Protein 3TGH (pdb70)

Solvent-accessible surface area: 14027 Å² total; per-residue (Å²): 184,66,57,14,55,0,0,0,1,0,4,0,1,75,114,34,194,7,1,91,72,2,4,120,31,1,44,92,24,3,114,102,28,177,8,58,9,0,0,0,0,0,1,0,0,10,116,10,2,184,14,74,142,26,93,18,9,114,86,28,5,38,78,10,4,32,72,122,188,39,39,2,89,20,44,2,10,0,0,1,1,48,113,0,23,124,29,56,25,48,4,0,0,75,67,5,78,105,184,76,46,69,58,1,113,23,38,0,34,5,0,12,4,32,70,35,26,123,18,69,3,96,182,100,68,5,18,0,0,0,0,0,3,1,8,67,0,2,24,81,117,1,56,31,123,182,26,23,94,102,4,22,82,14,3,103,40,3,6,64,5,0,52,79,4,0,12,0,0,0,0,0,0,2,31,1,3,62,3,0,1,179,38,109,13,23,98,67,4,29,159,114,0,6,68,39,0,84,93,2,68,1,1,0,2,0,2,0,55,2,16,0,0,1,0,2,53,18,97,94,4,0,7,0,2,0,0,0,0,2,39,59,61,49,95,61,54,176,98,45,118,94,27,91,26,18,6,17,24,33,0,0,0,4,0,29,0,11,74,112,4,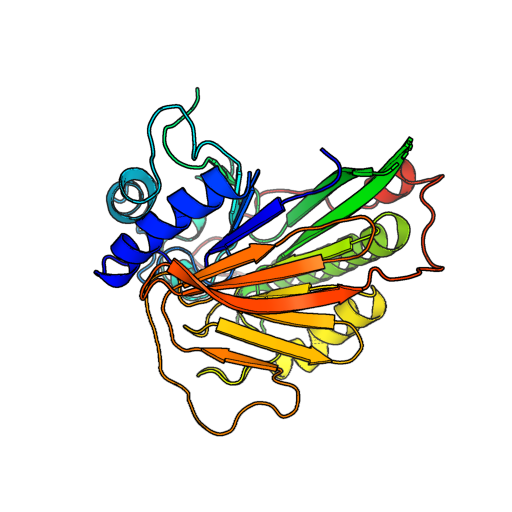3,28,0,54,0,0,2,7,147,152,15,92,56,59,61,56,7,150,10,123,48,36,196,28,206,41,58,41,74,134,57,22,134,121,35,81,88,64,29,24,117,58,112,91,22,100,10,60,108,86,16,79,164,133

Nearest PDB structures (foldseek):
  3tgh-assembly1_A  TM=1.003E+00  e=1.169E-72  Plasmodium falciparum 3D7
  7ov3-assembly1_A  TM=8.935E-01  e=4.543E-25  Sus scrofa
  1qhw-assembly1_A  TM=8.970E-01  e=2.555E-23  Rattus norvegicus
  2bq8-assembly1_X  TM=8.950E-01  e=4.390E-23  Homo sapiens
  1qfc-assembly1_A  TM=8.753E-01  e=1.064E-21  Rattus norvegicus

Structure (mmCIF, N/CA/C/O backbone):
data_3TGH
#
_entry.id   3TGH
#
_cell.length_a   57.648
_cell.length_b   57.648
_cell.length_c   210.625
_cell.angle_alpha   90.00
_cell.angle_beta   90.00
_cell.angle_gamma   120.00
#
_symmetry.space_group_name_H-M   'P 32 2 1'
#
loop_
_entity.id
_entity.type
_entity.pdbx_description
1 polymer 'Glideosome-associated protein 50'
2 non-polymer 'SULFATE ION'
3 non-polymer 'COBALT (II) ION'
4 non-polymer 'DIMETHYL SULFOXIDE'
5 water water
#
loop_
_atom_site.group_PDB
_atom_site.id
_atom_site.type_symbol
_atom_site.label_atom_id
_atom_site.label_alt_id
_atom_site.label_comp_id
_atom_site.label_asym_id
_atom_site.label_entity_id
_atom_site.label_seq_id
_atom_site.pdbx_PDB_ins_code
_atom_site.Cartn_x
_atom_site.Cartn_y
_atom_site.Cartn_z
_atom_site.occupancy
_atom_site.B_iso_or_equiv
_atom_site.auth_seq_id
_atom_site.auth_comp_id
_atom_site.auth_asym_id
_atom_site.auth_atom_id
_atom_site.pdbx_PDB_model_num
ATOM 1 N N . LYS A 1 1 ? 9.725 -35.845 -28.379 1.00 71.34 24 LYS A N 1
ATOM 2 C CA . LYS A 1 1 ? 10.698 -34.804 -28.829 1.00 69.56 24 LYS A CA 1
ATOM 3 C C . LYS A 1 1 ? 12.037 -34.951 -28.101 1.00 66.68 24 LYS A C 1
ATOM 4 O O . LYS A 1 1 ? 12.074 -35.244 -26.902 1.00 67.38 24 LYS A O 1
ATOM 10 N N . CYS A 1 2 ? 13.128 -34.737 -28.838 1.00 62.92 25 CYS A N 1
ATOM 11 C CA . CYS A 1 2 ? 14.484 -35.013 -28.348 1.00 59.72 25 CYS A CA 1
ATOM 12 C C . CYS A 1 2 ? 15.187 -33.784 -27.745 1.00 54.25 25 CYS A C 1
ATOM 13 O O . CYS A 1 2 ? 16.419 -33.747 -27.667 1.00 51.37 25 CYS A O 1
ATOM 16 N N . GLN A 1 3 ? 14.409 -32.788 -27.324 1.00 49.75 26 GLN A N 1
ATOM 17 C CA . GLN A 1 3 ? 14.958 -31.573 -26.718 1.00 46.45 26 GLN A CA 1
ATOM 18 C C . GLN A 1 3 ? 14.105 -31.099 -25.542 1.00 42.14 26 GLN A C 1
ATOM 19 O O . GLN A 1 3 ? 12.953 -31.516 -25.378 1.00 42.87 26 GLN A O 1
ATOM 25 N N . LEU A 1 4 ? 14.693 -30.234 -24.723 1.00 36.22 27 LEU A N 1
ATOM 26 C CA . LEU A 1 4 ? 13.963 -29.504 -23.686 1.00 33.57 27 LEU A CA 1
ATOM 27 C C . LEU A 1 4 ? 14.127 -28.017 -23.998 1.00 31.38 27 LEU A C 1
ATOM 28 O O . LEU A 1 4 ? 15.248 -27.533 -24.142 1.00 32.73 27 LEU A O 1
ATOM 33 N N . ARG A 1 5 ? 13.007 -27.311 -24.104 1.00 28.49 28 ARG A N 1
ATOM 34 C CA . ARG A 1 5 ? 13.009 -25.904 -24.479 1.00 28.22 28 ARG A CA 1
ATOM 35 C C . ARG A 1 5 ? 12.273 -25.047 -23.470 1.00 25.57 28 ARG A C 1
ATOM 36 O O . ARG A 1 5 ? 11.117 -25.326 -23.115 1.00 25.70 28 ARG A O 1
ATOM 44 N N . PHE A 1 6 ? 12.947 -23.986 -23.033 1.00 25.46 29 PHE A N 1
ATOM 45 C CA . PHE A 1 6 ? 12.392 -23.073 -22.064 1.00 23.84 29 PHE A CA 1
ATOM 46 C C . PHE A 1 6 ? 12.774 -21.647 -22.430 1.00 23.76 29 PHE A C 1
ATOM 47 O O . PHE A 1 6 ? 13.697 -21.430 -23.214 1.00 24.43 29 PHE A O 1
ATOM 55 N N . ALA A 1 7 ? 12.011 -20.692 -21.918 1.00 23.51 30 ALA A N 1
ATOM 56 C CA . ALA A 1 7 ? 12.265 -19.280 -22.154 1.00 24.02 30 ALA A CA 1
ATOM 57 C C . ALA A 1 7 ? 12.623 -18.595 -20.846 1.00 23.91 30 ALA A C 1
ATOM 58 O O . ALA A 1 7 ? 12.244 -19.060 -19.770 1.00 22.98 30 ALA A O 1
ATOM 60 N N . SER A 1 8 ? 13.372 -17.497 -20.948 1.00 22.74 31 SER A N 1
ATOM 61 C CA . SER A 1 8 ? 13.730 -16.665 -19.803 1.00 23.51 31 SER A CA 1
ATOM 62 C C . SER A 1 8 ? 13.204 -15.254 -20.030 1.00 25.86 31 SER A C 1
ATOM 63 O O . SER A 1 8 ? 13.392 -14.693 -21.112 1.00 27.31 31 SER A O 1
ATOM 66 N N . LEU A 1 9 ? 12.559 -14.693 -19.006 1.00 23.03 32 LEU A N 1
ATOM 67 C CA . LEU A 1 9 ? 12.003 -13.344 -19.040 1.00 23.66 32 LEU A CA 1
ATOM 68 C C . LEU A 1 9 ? 12.277 -12.660 -17.696 1.00 22.69 32 LEU A C 1
ATOM 69 O O . LEU A 1 9 ? 11.839 -13.139 -16.659 1.00 21.83 32 LEU A O 1
ATOM 74 N N . GLY A 1 10 ? 12.999 -11.546 -17.702 1.00 23.00 33 GLY A N 1
ATOM 75 C CA . GLY A 1 10 ? 13.411 -10.912 -16.441 1.00 22.99 33 GLY A CA 1
ATOM 76 C C . GLY A 1 10 ? 13.001 -9.463 -16.292 1.00 21.78 33 GLY A C 1
ATOM 77 O O . GLY A 1 10 ? 12.916 -8.734 -17.280 1.00 23.47 33 GLY A O 1
ATOM 78 N N . ASP A 1 11 ? 12.719 -9.053 -15.055 1.00 22.02 34 ASP A N 1
ATOM 79 C CA . ASP A 1 11 ? 12.431 -7.648 -14.726 1.00 23.43 34 ASP A CA 1
ATOM 80 C C . ASP A 1 11 ? 11.316 -7.075 -15.599 1.00 24.59 34 ASP A C 1
ATOM 81 O O . ASP A 1 11 ? 11.416 -5.971 -16.146 1.00 25.26 34 ASP A O 1
ATOM 86 N N . TRP A 1 12 ? 10.240 -7.846 -15.672 1.00 23.04 35 TRP A N 1
ATOM 87 C CA . TRP A 1 12 ? 9.202 -7.712 -16.696 1.00 22.61 35 TRP A CA 1
ATOM 88 C C . TRP A 1 12 ? 7.981 -6.919 -16.220 1.00 24.47 35 TRP A C 1
ATOM 89 O O . TRP A 1 12 ? 7.185 -6.435 -17.035 1.00 28.31 35 TRP A O 1
ATOM 100 N N . GLY A 1 13 ? 7.830 -6.774 -14.905 1.00 24.66 36 GLY A N 1
ATOM 101 C CA . GLY A 1 13 ? 6.601 -6.221 -14.332 1.00 25.36 36 GLY A CA 1
ATOM 102 C C . GLY A 1 13 ? 6.542 -4.716 -14.201 1.00 27.71 36 GLY A C 1
ATOM 103 O O . GLY A 1 13 ? 6.671 -4.182 -13.097 1.00 27.39 36 GLY A O 1
ATOM 104 N N . LYS A 1 14 ? 6.320 -4.048 -15.329 1.00 28.56 37 LYS A N 1
ATOM 105 C CA . LYS A 1 14 ? 6.125 -2.604 -15.368 1.00 31.66 37 LYS A CA 1
ATOM 106 C C . LYS A 1 14 ? 5.310 -2.251 -16.613 1.00 32.39 37 LYS A C 1
ATOM 107 O O . LYS A 1 14 ? 5.546 -2.801 -17.685 1.00 31.28 37 LYS A O 1
ATOM 113 N N . ASP A 1 15 ? 4.348 -1.347 -16.463 1.00 33.94 38 ASP A N 1
ATOM 114 C CA . ASP A 1 15 ? 3.493 -0.949 -17.581 1.00 37.25 38 ASP A CA 1
ATOM 115 C C . ASP A 1 15 ? 4.240 0.038 -18.485 1.00 37.21 38 ASP A C 1
ATOM 116 O O . ASP A 1 15 ? 4.237 1.248 -18.251 1.00 39.69 38 ASP A O 1
ATOM 121 N N . THR A 1 16 ? 4.891 -0.506 -19.507 1.00 37.86 39 THR A N 1
ATOM 122 C CA . THR A 1 16 ? 5.598 0.285 -20.512 1.00 37.46 39 THR A CA 1
ATOM 123 C C . THR A 1 16 ? 5.190 -0.220 -21.889 1.00 37.96 39 THR A C 1
ATOM 124 O O . THR A 1 16 ? 4.730 -1.350 -22.024 1.00 35.75 39 THR A O 1
ATOM 128 N N . LYS A 1 17 ? 5.358 0.607 -22.916 1.00 39.52 40 LYS A N 1
ATOM 129 C CA . LYS A 1 17 ? 5.098 0.150 -24.284 1.00 41.21 40 LYS A CA 1
ATOM 130 C C . LYS A 1 17 ? 6.007 -1.038 -24.620 1.00 39.17 40 LYS A C 1
ATOM 131 O O . LYS A 1 17 ? 5.589 -1.970 -25.304 1.00 37.31 40 LYS A O 1
ATOM 137 N N . GLY A 1 18 ? 7.241 -1.002 -24.117 1.00 35.21 41 GLY A N 1
ATOM 138 C CA . GLY A 1 18 ? 8.180 -2.106 -24.286 1.00 35.28 41 GLY A CA 1
ATOM 139 C C . GLY A 1 18 ? 7.663 -3.431 -23.740 1.00 31.29 41 GLY A C 1
ATOM 140 O O . GLY A 1 18 ? 7.801 -4.462 -24.389 1.00 30.75 41 GLY A O 1
ATOM 141 N N . GLN A 1 19 ? 7.066 -3.409 -22.553 1.00 31.48 42 GLN A N 1
ATOM 142 C CA . GLN A 1 19 ? 6.544 -4.642 -21.949 1.00 30.59 42 GLN A CA 1
ATOM 143 C C . GLN A 1 19 ? 5.533 -5.321 -22.870 1.00 30.64 42 GLN A C 1
ATOM 144 O O . GLN A 1 19 ? 5.571 -6.542 -23.061 1.00 28.22 42 GLN A O 1
ATOM 150 N N . ILE A 1 20 ? 4.637 -4.516 -23.431 1.00 32.08 43 ILE A N 1
ATOM 151 C CA . ILE A 1 20 ? 3.520 -5.009 -24.234 1.00 33.53 43 ILE A CA 1
ATOM 152 C C . ILE A 1 20 ? 4.006 -5.524 -25.593 1.00 33.21 43 ILE A C 1
ATOM 153 O O . ILE A 1 20 ? 3.564 -6.578 -26.058 1.00 30.91 43 ILE A O 1
ATOM 158 N N . LEU A 1 21 ? 4.914 -4.778 -26.218 1.00 33.80 44 LEU A N 1
ATOM 159 C CA . LEU A 1 21 ? 5.528 -5.203 -27.475 1.00 34.56 44 LEU A CA 1
ATOM 160 C C . LEU A 1 21 ? 6.309 -6.498 -27.262 1.00 33.24 44 LEU A C 1
ATOM 161 O O . LEU A 1 21 ? 6.204 -7.431 -28.052 1.00 31.59 44 LEU A O 1
ATOM 166 N N . ASN A 1 22 ? 7.078 -6.555 -26.176 1.00 31.34 45 ASN A N 1
ATOM 167 C CA . ASN A 1 22 ? 7.865 -7.736 -25.851 1.00 29.87 45 ASN A CA 1
ATOM 168 C C . ASN A 1 22 ? 6.975 -8.962 -25.624 1.00 29.18 45 ASN A C 1
ATOM 169 O O . ASN A 1 22 ? 7.293 -10.056 -26.090 1.00 28.40 45 ASN A O 1
ATOM 174 N N . ALA A 1 23 ? 5.854 -8.764 -24.929 1.00 28.78 46 ALA A N 1
ATOM 175 C CA . ALA A 1 23 ? 4.900 -9.841 -24.646 1.00 28.58 46 ALA A CA 1
ATOM 176 C C . ALA A 1 23 ? 4.349 -10.480 -25.923 1.00 29.01 46 ALA A C 1
ATOM 177 O O . ALA A 1 23 ? 4.141 -11.693 -25.982 1.00 28.69 46 ALA A O 1
ATOM 179 N N . LYS A 1 24 ? 4.124 -9.661 -26.942 1.00 29.48 47 LYS A N 1
ATOM 180 C CA . LYS A 1 24 ? 3.640 -10.145 -28.237 1.00 31.82 47 LYS A CA 1
ATOM 181 C C . LYS A 1 24 ? 4.632 -11.137 -28.852 1.00 30.08 47 LYS A C 1
ATOM 182 O O . LYS A 1 24 ? 4.256 -12.249 -29.232 1.00 29.88 47 LYS A O 1
ATOM 188 N N . TYR A 1 25 ? 5.903 -10.752 -28.913 1.00 29.32 48 TYR A N 1
ATOM 189 C CA . TYR A 1 25 ? 6.939 -11.634 -29.458 1.00 27.86 48 TYR A CA 1
ATOM 190 C C . TYR A 1 25 ? 7.207 -12.844 -28.570 1.00 26.86 48 TYR A C 1
ATOM 191 O O . TYR A 1 25 ? 7.477 -13.933 -29.071 1.00 28.09 48 TYR A O 1
ATOM 200 N N . PHE A 1 26 ? 7.139 -12.640 -27.256 1.00 25.56 49 PHE A N 1
ATOM 201 C CA . PHE A 1 26 ? 7.282 -13.710 -26.271 1.00 25.66 49 PHE A CA 1
ATOM 202 C C . PHE A 1 26 ? 6.299 -14.838 -26.553 1.00 25.83 49 PHE A C 1
ATOM 203 O O . PHE A 1 26 ? 6.692 -16.001 -26.646 1.00 27.49 49 PHE A O 1
ATOM 211 N N . LYS A 1 27 ? 5.024 -14.483 -26.690 1.00 27.32 50 LYS A N 1
ATOM 212 C CA . LYS A 1 27 ? 3.973 -15.446 -27.018 1.00 28.55 50 LYS A CA 1
ATOM 213 C C . LYS A 1 27 ? 4.214 -16.141 -28.361 1.00 29.14 50 LYS A C 1
ATOM 214 O O . LYS A 1 27 ? 4.025 -17.353 -28.476 1.00 30.20 50 LYS A O 1
ATOM 220 N N . GLN A 1 28 ? 4.622 -15.369 -29.364 1.00 29.08 51 GLN A N 1
ATOM 221 C CA . GLN A 1 28 ? 4.891 -15.899 -30.709 1.00 28.85 51 GLN A CA 1
ATOM 222 C C . GLN A 1 28 ? 5.977 -16.966 -30.671 1.00 29.57 51 GLN A C 1
ATOM 223 O O . GLN A 1 28 ? 5.807 -18.049 -31.231 1.00 30.31 51 GLN A O 1
ATOM 229 N N . PHE A 1 29 ? 7.089 -16.652 -30.010 1.00 28.25 52 PHE A N 1
ATOM 230 C CA . PHE A 1 29 ? 8.216 -17.579 -29.913 1.00 29.57 52 PHE A CA 1
ATOM 231 C C . PHE A 1 29 ? 7.905 -18.797 -29.064 1.00 28.52 52 PHE A C 1
ATOM 232 O O . PHE A 1 29 ? 8.308 -19.906 -29.403 1.00 30.47 52 PHE A O 1
ATOM 240 N N . ILE A 1 30 ? 7.210 -18.597 -27.951 1.00 29.96 53 ILE A N 1
ATOM 241 C CA . ILE A 1 30 ? 6.853 -19.721 -27.084 1.00 30.00 53 ILE A CA 1
ATOM 242 C C . ILE A 1 30 ? 6.029 -20.761 -27.856 1.00 30.40 53 ILE A C 1
ATOM 243 O O . ILE A 1 30 ? 6.287 -21.965 -27.752 1.00 29.76 53 ILE A O 1
ATOM 248 N N . LYS A 1 31 ? 5.066 -20.289 -28.647 1.00 32.08 54 LYS A N 1
ATOM 249 C CA . LYS A 1 31 ? 4.267 -21.167 -29.502 1.00 34.16 54 LYS A CA 1
ATOM 250 C C . LYS A 1 31 ? 5.129 -21.824 -30.586 1.00 34.84 54 LYS A C 1
ATOM 251 O O . LYS A 1 31 ? 5.161 -23.050 -30.708 1.00 35.91 54 LYS A O 1
ATOM 257 N N . ASN A 1 32 ? 5.839 -21.010 -31.359 1.00 34.03 55 ASN A N 1
ATOM 258 C CA . ASN A 1 32 ? 6.546 -21.514 -32.539 1.00 35.25 55 ASN A CA 1
ATOM 259 C C . ASN A 1 32 ? 7.754 -22.390 -32.207 1.00 34.86 55 ASN A C 1
ATOM 260 O O . ASN A 1 32 ? 8.055 -23.333 -32.944 1.00 33.38 55 ASN A O 1
ATOM 265 N N . GLU A 1 33 ? 8.434 -22.071 -31.107 1.00 34.64 56 GLU A N 1
ATOM 266 C CA . GLU A 1 33 ? 9.605 -22.830 -30.664 1.00 35.64 56 GLU A CA 1
ATOM 267 C C . GLU A 1 33 ? 9.230 -24.018 -29.774 1.00 33.92 56 GLU A C 1
ATOM 268 O O . GLU A 1 33 ? 10.110 -24.781 -29.388 1.00 34.17 56 GLU A O 1
ATOM 274 N N . ARG A 1 34 ? 7.940 -24.175 -29.463 1.00 32.85 57 ARG A N 1
ATOM 275 C CA . ARG A 1 34 ? 7.449 -25.262 -28.606 1.00 34.41 57 ARG A CA 1
ATOM 276 C C . ARG A 1 34 ? 8.105 -25.214 -27.218 1.00 32.53 57 ARG A C 1
ATOM 277 O O . ARG A 1 34 ? 8.576 -26.221 -26.695 1.00 31.97 57 ARG A O 1
ATOM 285 N N . VAL A 1 35 ? 8.142 -24.020 -26.639 1.00 29.15 58 VAL A N 1
ATOM 286 C CA . VAL A 1 35 ? 8.623 -23.846 -25.270 1.00 27.70 58 VAL A CA 1
ATOM 287 C C . VAL A 1 35 ? 7.641 -24.515 -24.308 1.00 27.81 58 VAL A C 1
ATOM 288 O O . VAL A 1 35 ? 6.427 -24.381 -24.471 1.00 28.84 58 VAL A O 1
ATOM 292 N N . THR A 1 36 ? 8.161 -25.238 -23.319 1.00 27.53 59 THR A N 1
ATOM 293 C CA . THR A 1 36 ? 7.305 -25.939 -22.349 1.00 30.18 59 THR A CA 1
ATOM 294 C C . THR A 1 36 ? 7.314 -25.375 -20.918 1.00 27.98 59 THR A C 1
ATOM 295 O O . THR A 1 36 ? 6.474 -25.752 -20.104 1.00 28.05 59 THR A O 1
ATOM 299 N N . PHE A 1 37 ? 8.240 -24.469 -20.612 1.00 24.44 60 PHE A N 1
ATOM 300 C CA . PHE A 1 37 ? 8.163 -23.700 -19.371 1.00 22.83 60 PHE A CA 1
ATOM 301 C C . PHE A 1 37 ? 8.995 -22.430 -19.454 1.00 22.69 60 PHE A C 1
ATOM 302 O O . PHE A 1 37 ? 9.799 -22.256 -20.369 1.00 22.15 60 PHE A O 1
ATOM 310 N N . ILE A 1 38 ? 8.741 -21.540 -18.510 1.00 22.71 61 ILE A N 1
ATOM 311 C CA . ILE A 1 38 ? 9.394 -20.239 -18.446 1.00 21.68 61 ILE A CA 1
ATOM 312 C C . ILE A 1 38 ? 10.126 -20.143 -17.116 1.00 22.11 61 ILE A C 1
ATOM 313 O O . ILE A 1 38 ? 9.627 -20.605 -16.084 1.00 22.21 61 ILE A O 1
ATOM 318 N N . VAL A 1 39 ? 11.313 -19.540 -17.132 1.00 22.33 62 VAL A N 1
ATOM 319 C CA . VAL A 1 39 ? 11.985 -19.143 -15.908 1.00 21.78 62 VAL A CA 1
ATOM 320 C C . VAL A 1 39 ? 12.087 -17.625 -15.906 1.00 21.54 62 VAL A C 1
ATOM 321 O O . VAL A 1 39 ? 12.180 -17.001 -16.969 1.00 22.73 62 VAL A O 1
ATOM 325 N N . SER A 1 40 ? 12.083 -17.031 -14.720 1.00 20.26 63 SER A N 1
ATOM 326 C CA . SER A 1 40 ? 12.141 -15.573 -14.605 1.00 21.14 63 SER A CA 1
ATOM 327 C C . SER A 1 40 ? 13.259 -15.101 -13.686 1.00 21.79 63 SER A C 1
ATOM 328 O O . SER A 1 40 ? 13.097 -15.121 -12.469 1.00 22.60 63 SER A O 1
ATOM 331 N N . PRO A 1 41 ? 14.407 -14.700 -14.268 1.00 20.63 64 PRO A N 1
ATOM 332 C CA . PRO A 1 41 ? 15.461 -14.100 -13.476 1.00 22.32 64 PRO A CA 1
ATOM 333 C C . PRO A 1 41 ? 15.113 -12.658 -13.130 1.00 21.75 64 PRO A C 1
ATOM 334 O O . PRO A 1 41 ? 14.040 -12.166 -13.478 1.00 19.23 64 PRO A O 1
ATOM 338 N N . GLY A 1 42 ? 16.005 -11.989 -12.423 1.00 22.97 65 GLY A N 1
ATOM 339 C CA . GLY A 1 42 ? 15.782 -10.602 -12.044 1.00 24.60 65 GLY A CA 1
ATOM 340 C C . GLY A 1 42 ? 14.636 -10.444 -11.070 1.00 23.31 65 GLY A C 1
ATOM 341 O O . GLY A 1 42 ? 14.293 -11.375 -10.340 1.00 23.41 65 GLY A O 1
ATOM 342 N N . SER A 1 43 ? 14.040 -9.261 -11.064 1.00 22.82 66 SER A N 1
ATOM 343 C CA . SER A 1 43 ? 12.833 -9.006 -10.283 1.00 23.78 66 SER A CA 1
ATOM 344 C C . SER A 1 43 ? 11.593 -9.387 -11.092 1.00 23.33 66 SER A C 1
ATOM 345 O O . SER A 1 43 ? 11.657 -9.567 -12.312 1.00 24.51 66 SER A O 1
ATOM 348 N N . ASN A 1 44 ? 10.469 -9.498 -10.404 1.00 22.56 67 ASN A N 1
ATOM 349 C CA . ASN A 1 44 ? 9.174 -9.671 -11.052 1.00 23.24 67 ASN A CA 1
ATOM 350 C C . ASN A 1 44 ? 8.516 -8.313 -11.271 1.00 25.53 67 ASN A C 1
ATOM 351 O O . ASN A 1 44 ? 8.361 -7.868 -12.411 1.00 26.11 67 ASN A O 1
ATOM 356 N N . PHE A 1 45 ? 8.163 -7.647 -10.176 1.00 24.88 68 PHE A N 1
ATOM 357 C CA . PHE A 1 45 ? 7.460 -6.386 -10.240 1.00 26.66 68 PHE A CA 1
ATOM 358 C C . PHE A 1 45 ? 8.420 -5.262 -9.897 1.00 26.82 68 PHE A C 1
ATOM 359 O O . PHE A 1 45 ? 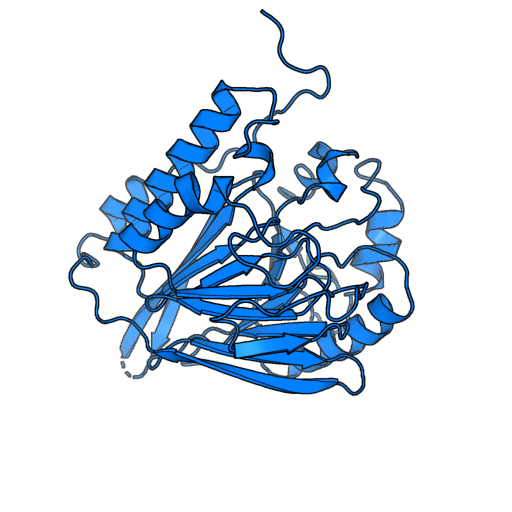8.957 -5.206 -8.790 1.00 28.00 68 PHE A O 1
ATOM 367 N N . ILE A 1 46 ? 8.605 -4.347 -10.841 1.00 28.32 69 ILE A N 1
ATOM 368 C CA . ILE A 1 46 ? 9.581 -3.278 -10.684 1.00 27.97 69 ILE A CA 1
ATOM 369 C C . ILE A 1 46 ? 9.224 -2.355 -9.510 1.00 30.52 69 ILE A C 1
ATOM 370 O O . ILE A 1 46 ? 10.116 -1.855 -8.834 1.00 31.28 69 ILE A O 1
ATOM 375 N N . ASP A 1 47 ? 7.935 -2.144 -9.259 1.00 31.06 70 ASP A N 1
ATOM 376 C CA . ASP A 1 47 ? 7.505 -1.339 -8.113 1.00 35.74 70 ASP A CA 1
ATOM 377 C C . ASP A 1 47 ? 6.970 -2.190 -6.957 1.00 34.95 70 ASP A C 1
ATOM 378 O O . ASP A 1 47 ? 6.385 -1.653 -6.014 1.00 37.28 70 ASP A O 1
ATOM 383 N N . GLY A 1 48 ? 7.207 -3.503 -7.012 1.00 32.52 71 GLY A N 1
ATOM 384 C CA . GLY A 1 48 ? 6.685 -4.444 -6.018 1.00 32.25 71 GLY A CA 1
ATOM 385 C C . GLY A 1 48 ? 5.189 -4.647 -6.151 1.00 31.09 71 GLY A C 1
ATOM 386 O O . GLY A 1 48 ? 4.539 -3.986 -6.961 1.00 31.92 71 GLY A O 1
ATOM 387 N N . VAL A 1 49 ? 4.644 -5.579 -5.377 1.00 30.53 72 VAL A N 1
ATOM 388 C CA . VAL A 1 49 ? 3.187 -5.683 -5.209 1.00 30.30 72 VAL A CA 1
ATOM 389 C C . VAL A 1 49 ? 2.847 -5.396 -3.752 1.00 31.04 72 VAL A C 1
ATOM 390 O O . VAL A 1 49 ? 3.679 -5.594 -2.858 1.00 30.18 72 VAL A O 1
ATOM 394 N N . LYS A 1 50 ? 1.621 -4.945 -3.526 1.00 31.81 73 LYS A N 1
ATOM 395 C CA . LYS A 1 50 ? 1.165 -4.529 -2.201 1.00 34.39 73 LYS A CA 1
ATOM 396 C C . LYS A 1 50 ? 0.484 -5.649 -1.425 1.00 31.90 73 LYS A C 1
ATOM 397 O O . LYS A 1 50 ? 0.303 -5.537 -0.218 1.00 31.52 73 LYS A O 1
ATOM 403 N N . GLY A 1 51 ? 0.108 -6.720 -2.122 1.00 30.60 74 GLY A N 1
ATOM 404 C CA . GLY A 1 51 ? -0.582 -7.839 -1.504 1.00 27.10 74 GLY A CA 1
ATOM 405 C C . GLY A 1 51 ? -1.110 -8.820 -2.536 1.00 27.05 74 GLY A C 1
ATOM 406 O O . GLY A 1 51 ? -0.869 -8.670 -3.738 1.00 24.52 74 GLY A O 1
ATOM 407 N N . LEU A 1 52 ? -1.840 -9.817 -2.051 1.00 27.12 75 LEU A N 1
ATOM 408 C CA . LEU A 1 52 ? -2.406 -10.875 -2.896 1.00 28.74 75 LEU A CA 1
ATOM 409 C C . LEU A 1 52 ? -3.423 -10.354 -3.911 1.00 29.02 75 LEU A C 1
ATOM 410 O O . LEU A 1 52 ? -3.551 -10.897 -5.006 1.00 28.07 75 LEU A O 1
ATOM 415 N N . ASN A 1 53 ? -4.149 -9.304 -3.536 1.00 28.99 76 ASN A N 1
ATOM 416 C CA . ASN A 1 53 ? -5.205 -8.753 -4.375 1.00 31.13 76 ASN A CA 1
ATOM 417 C C . ASN A 1 53 ? -4.857 -7.408 -5.026 1.00 32.65 76 ASN A C 1
ATOM 418 O O . ASN A 1 53 ? -5.740 -6.706 -5.520 1.00 33.45 76 ASN A O 1
ATOM 423 N N . ASP A 1 54 ? -3.571 -7.061 -5.033 1.00 31.60 77 ASP A N 1
ATOM 424 C CA . ASP A 1 54 ? -3.078 -5.898 -5.770 1.00 32.77 77 ASP A CA 1
ATOM 425 C C . ASP A 1 54 ? -3.536 -6.032 -7.230 1.00 32.66 77 ASP A C 1
ATOM 426 O O . ASP A 1 54 ? -3.309 -7.075 -7.851 1.00 31.61 77 ASP A O 1
ATOM 431 N N . PRO A 1 55 ? -4.203 -4.992 -7.779 1.00 33.57 78 PRO A N 1
ATOM 432 C CA . PRO A 1 55 ? -4.555 -4.979 -9.206 1.00 34.02 78 PRO A CA 1
ATOM 433 C C . PRO A 1 55 ? -3.375 -5.267 -10.142 1.00 32.71 78 PRO A C 1
ATOM 434 O O . PRO A 1 55 ? -3.582 -5.741 -11.265 1.00 31.96 78 PRO A O 1
ATOM 438 N N . ALA A 1 56 ? -2.155 -4.989 -9.678 1.00 30.24 79 ALA A N 1
ATOM 439 C CA . ALA A 1 56 ? -0.947 -5.229 -10.470 1.00 30.25 79 ALA A CA 1
ATOM 440 C C . ALA A 1 56 ? -0.797 -6.680 -10.947 1.00 29.60 79 ALA A C 1
ATOM 441 O O . ALA A 1 56 ? -0.251 -6.914 -12.024 1.00 29.23 79 ALA A O 1
ATOM 443 N N . TRP A 1 57 ? -1.282 -7.650 -10.170 1.00 28.23 80 TRP A N 1
ATOM 444 C CA . TRP A 1 57 ? -1.246 -9.054 -10.616 1.00 28.70 80 TRP A CA 1
ATOM 445 C C . TRP A 1 57 ? -1.993 -9.223 -11.940 1.00 29.98 80 TRP A C 1
ATOM 446 O O . TRP A 1 57 ? -1.500 -9.856 -12.875 1.00 29.05 80 TRP A O 1
ATOM 457 N N . LYS A 1 58 ? -3.191 -8.657 -12.009 1.00 31.61 81 LYS A N 1
ATOM 458 C CA . LYS A 1 58 ? -3.995 -8.718 -13.222 1.00 33.00 81 LYS A CA 1
ATOM 459 C C . LYS A 1 58 ? -3.422 -7.834 -14.331 1.00 32.98 81 LYS A C 1
ATOM 460 O O . LYS A 1 58 ? -3.270 -8.278 -15.478 1.00 33.30 81 LYS A O 1
ATOM 466 N N . ASN A 1 59 ? -3.096 -6.593 -13.980 1.00 31.99 82 ASN A N 1
ATOM 467 C CA . ASN A 1 59 ? -2.695 -5.582 -14.966 1.00 35.11 82 ASN A CA 1
ATOM 468 C C . ASN A 1 59 ? -1.317 -5.793 -15.593 1.00 33.30 82 ASN A C 1
ATOM 469 O O . ASN A 1 59 ? -1.131 -5.481 -16.768 1.00 32.80 82 ASN A O 1
ATOM 474 N N . LEU A 1 60 ? -0.361 -6.313 -14.820 1.00 29.92 83 LEU A N 1
ATOM 475 C CA . LEU A 1 60 ? 1.014 -6.472 -15.299 1.00 29.57 83 LEU A CA 1
ATOM 476 C C . LEU A 1 60 ? 1.414 -7.904 -15.643 1.00 28.97 83 LEU A C 1
ATOM 477 O O . LEU A 1 60 ? 2.440 -8.102 -16.279 1.00 29.15 83 LEU A O 1
ATOM 482 N N . TYR A 1 61 ? 0.627 -8.897 -15.225 1.00 27.54 84 TYR A N 1
ATOM 483 C CA . TYR A 1 61 ? 0.974 -10.293 -15.476 1.00 28.30 84 TYR A CA 1
ATOM 484 C C . TYR A 1 61 ? -0.147 -11.001 -16.219 1.00 29.01 84 TYR A C 1
ATOM 485 O O . TYR A 1 61 ? 0.021 -11.379 -17.378 1.00 29.83 84 TYR A O 1
ATOM 494 N N . GLU A 1 62 ? -1.291 -11.155 -15.559 1.00 28.82 85 GLU A N 1
ATOM 495 C CA . GLU A 1 62 ? -2.393 -11.949 -16.103 1.00 32.08 85 GLU A CA 1
ATOM 496 C C . GLU A 1 62 ? -2.884 -11.431 -17.451 1.00 33.18 85 GLU A C 1
ATOM 497 O O . GLU A 1 62 ? -3.074 -12.212 -18.380 1.00 34.28 85 GLU A O 1
ATOM 503 N N . ASP A 1 63 ? -3.096 -10.122 -17.557 1.00 32.65 86 ASP A N 1
ATOM 504 C CA . ASP A 1 63 ? -3.614 -9.538 -18.800 1.00 35.01 86 ASP A CA 1
ATOM 505 C C . ASP A 1 63 ? -2.538 -9.322 -19.870 1.00 34.33 86 ASP A C 1
ATOM 506 O O . ASP A 1 63 ? -2.867 -9.030 -21.017 1.00 35.46 86 ASP A O 1
ATOM 511 N N . VAL A 1 64 ? -1.266 -9.456 -19.494 1.00 32.09 87 VAL A N 1
ATOM 512 C CA . VAL A 1 64 ? -0.157 -9.231 -20.411 1.00 31.05 87 VAL A CA 1
ATOM 513 C C . VAL A 1 64 ? 0.293 -10.537 -21.065 1.00 30.98 87 VAL A C 1
ATOM 514 O O . VAL A 1 64 ? 0.606 -10.553 -22.257 1.00 31.33 87 VAL A O 1
ATOM 518 N N . TYR A 1 65 ? 0.335 -11.624 -20.294 1.00 29.62 88 TYR A N 1
ATOM 519 C CA . TYR A 1 65 ? 0.932 -12.880 -20.776 1.00 29.24 88 TYR A CA 1
ATOM 520 C C . TYR A 1 65 ? -0.096 -13.982 -21.020 1.00 30.85 88 TYR A C 1
ATOM 521 O O . TYR A 1 65 ? 0.258 -15.158 -21.102 1.00 31.48 88 TYR A O 1
ATOM 530 N N . SER A 1 66 ? -1.361 -13.595 -21.162 1.00 34.27 89 SER A N 1
ATOM 531 C CA . SER A 1 66 ? -2.427 -14.556 -21.420 1.00 36.37 89 SER A CA 1
ATOM 532 C C . SER A 1 66 ? -2.641 -14.745 -22.917 1.00 36.76 89 SER A C 1
ATOM 533 O O . SER A 1 66 ? -2.364 -13.852 -23.722 1.00 36.52 89 SER A O 1
ATOM 536 N N . GLU A 1 67 ? -3.128 -15.926 -23.270 1.00 38.30 90 GLU A N 1
ATOM 537 C CA . GLU A 1 67 ? -3.476 -16.253 -24.649 1.00 42.85 90 GLU A CA 1
ATOM 538 C C . GLU A 1 67 ? -4.575 -17.318 -24.628 1.00 44.77 90 GLU A C 1
ATOM 539 O O . GLU A 1 67 ? -4.688 -18.092 -23.679 1.00 41.46 90 GLU A O 1
ATOM 545 N N . GLU A 1 68 ? -5.394 -17.353 -25.670 1.00 50.53 91 GLU A N 1
ATOM 546 C CA . GLU A 1 68 ? -6.446 -18.364 -25.750 1.00 54.76 91 GLU A CA 1
ATOM 547 C C . GLU A 1 68 ? -5.857 -19.722 -26.136 1.00 54.90 91 GLU A C 1
ATOM 548 O O . GLU A 1 68 ? -4.657 -19.833 -26.415 1.00 54.76 91 GLU A O 1
ATOM 554 N N . LYS A 1 69 ? -6.697 -20.754 -26.087 1.00 56.02 92 LYS A N 1
ATOM 555 C CA . LYS A 1 69 ? -6.321 -22.121 -26.469 1.00 56.91 92 LYS A CA 1
ATOM 556 C C . LYS A 1 69 ? -5.275 -22.756 -25.535 1.00 54.61 92 LYS A C 1
ATOM 557 O O . LYS A 1 69 ? -4.722 -23.818 -25.840 1.00 54.35 92 LYS A O 1
ATOM 563 N N . GLY A 1 70 ? -5.017 -22.113 -24.395 1.00 51.27 93 GLY A N 1
ATOM 564 C CA . GLY A 1 70 ? -4.056 -22.614 -23.422 1.00 47.32 93 GLY A CA 1
ATOM 565 C C . GLY A 1 70 ? -2.608 -22.567 -23.877 1.00 43.91 93 GLY A C 1
ATOM 566 O O . GLY A 1 70 ? -1.767 -23.261 -23.310 1.00 42.37 93 GLY A O 1
ATOM 567 N N . ASP A 1 71 ? -2.309 -21.741 -24.880 1.00 41.07 94 ASP A N 1
ATOM 568 C CA . ASP A 1 71 ? -0.964 -21.667 -25.452 1.00 40.33 94 ASP A CA 1
ATOM 569 C C . ASP A 1 71 ? 0.094 -21.142 -24.468 1.00 37.20 94 ASP A C 1
ATOM 570 O O . ASP A 1 71 ? 1.276 -21.431 -24.633 1.00 36.52 94 ASP A O 1
ATOM 575 N N . MET A 1 72 ? -0.325 -20.377 -23.463 1.00 33.98 95 MET A N 1
ATOM 576 C CA . MET A 1 72 ? 0.607 -19.875 -22.442 1.00 31.84 95 MET A CA 1
ATOM 577 C C . MET A 1 72 ? 0.432 -20.561 -21.080 1.00 31.28 95 MET A C 1
ATOM 578 O O . MET A 1 72 ? 1.051 -20.153 -20.086 1.00 29.70 95 MET A O 1
ATOM 583 N N . TYR A 1 73 ? -0.381 -21.615 -21.021 1.00 30.44 96 TYR A N 1
ATOM 584 C CA . TYR A 1 73 ? -0.560 -22.318 -19.758 1.00 30.92 96 TYR A CA 1
ATOM 585 C C . TYR A 1 73 ? 0.566 -23.326 -19.563 1.00 31.26 96 TYR A C 1
ATOM 586 O O . TYR A 1 73 ? 0.510 -24.456 -20.062 1.00 31.73 96 TYR A O 1
ATOM 595 N N . MET A 1 74 ? 1.595 -22.880 -18.845 1.00 27.34 97 MET A N 1
ATOM 596 C CA . MET A 1 74 ? 2.780 -23.670 -18.548 1.00 27.82 97 MET A CA 1
ATOM 597 C C . MET A 1 74 ? 3.421 -23.093 -17.283 1.00 25.39 97 MET A C 1
ATOM 598 O O . MET A 1 74 ? 3.066 -21.990 -16.864 1.00 24.68 97 MET A O 1
ATOM 603 N N . PRO A 1 75 ? 4.360 -23.826 -16.666 1.00 25.51 98 PRO A N 1
ATOM 604 C CA . PRO A 1 75 ? 5.011 -23.308 -15.464 1.00 25.05 98 PRO A CA 1
ATOM 605 C C . PRO A 1 75 ? 5.778 -22.023 -15.718 1.00 25.39 98 PRO A C 1
ATOM 606 O O . PRO A 1 75 ? 6.378 -21.872 -16.776 1.00 25.38 98 PRO A O 1
ATOM 610 N N . PHE A 1 76 ? 5.717 -21.120 -14.742 1.00 23.57 99 PHE A N 1
ATOM 611 C CA . PHE A 1 76 ? 6.463 -19.865 -14.712 1.00 22.60 99 PHE A CA 1
ATOM 612 C C . PHE A 1 76 ? 7.266 -19.894 -13.406 1.00 22.06 99 PHE A C 1
ATOM 613 O O . PHE A 1 76 ? 6.756 -19.505 -12.339 1.00 21.88 99 PHE A O 1
ATOM 621 N N . PHE A 1 77 ? 8.492 -20.417 -13.485 1.00 21.84 100 PHE A N 1
ATOM 622 C CA . PHE A 1 77 ? 9.352 -20.617 -12.321 1.00 19.23 100 PHE A CA 1
ATOM 623 C C . PHE A 1 77 ? 10.046 -19.295 -12.072 1.00 21.18 100 PHE A C 1
ATOM 624 O O . PHE A 1 77 ? 10.860 -18.854 -12.896 1.00 23.44 100 PHE A O 1
ATOM 632 N N . THR A 1 78 ? 9.731 -18.660 -10.956 1.00 19.81 101 THR A N 1
ATOM 633 C CA . THR A 1 78 ? 10.278 -17.346 -10.697 1.00 18.58 101 THR A CA 1
ATOM 634 C C . THR A 1 78 ? 11.014 -17.245 -9.368 1.00 20.67 101 THR A C 1
ATOM 635 O O . THR A 1 78 ? 10.973 -18.146 -8.537 1.00 21.54 101 THR A O 1
ATOM 639 N N . VAL A 1 79 ? 11.763 -16.153 -9.229 1.00 20.24 102 VAL A N 1
ATOM 640 C CA . VAL A 1 79 ? 12.423 -15.785 -7.991 1.00 22.17 102 VAL A CA 1
ATOM 641 C C . VAL A 1 79 ? 12.186 -14.297 -7.770 1.00 21.01 102 VAL A C 1
ATOM 642 O O . VAL A 1 79 ? 11.749 -13.587 -8.676 1.00 20.60 102 VAL A O 1
ATOM 646 N N . LEU A 1 80 ? 12.485 -13.843 -6.561 1.00 20.86 103 LEU A N 1
ATOM 647 C CA . LEU A 1 80 ? 12.408 -12.432 -6.235 1.00 20.53 103 LEU A CA 1
ATOM 648 C C . LEU A 1 80 ? 13.718 -11.736 -6.544 1.00 19.19 103 LEU A C 1
ATOM 649 O O . LEU A 1 80 ? 14.808 -12.306 -6.399 1.00 21.31 103 LEU A O 1
ATOM 654 N N . GLY A 1 81 ? 13.604 -10.473 -6.932 1.00 20.99 104 GLY A N 1
ATOM 655 C CA . GLY A 1 81 ? 14.750 -9.590 -6.999 1.00 21.92 104 GLY A CA 1
ATOM 656 C C . GLY A 1 81 ? 14.573 -8.454 -6.014 1.00 22.00 104 GLY A C 1
ATOM 657 O O . GLY A 1 81 ? 13.591 -8.401 -5.264 1.00 23.08 104 GLY A O 1
ATOM 658 N N . THR A 1 82 ? 15.534 -7.538 -5.996 1.00 24.91 105 THR A N 1
ATOM 659 C CA . THR A 1 82 ? 15.540 -6.483 -4.987 1.00 24.13 105 THR A CA 1
ATOM 660 C C . THR A 1 82 ? 14.299 -5.605 -5.041 1.00 26.12 105 THR A C 1
ATOM 661 O O . THR A 1 82 ? 13.851 -5.117 -4.010 1.00 28.68 105 THR A O 1
ATOM 665 N N . ARG A 1 83 ? 13.741 -5.412 -6.235 1.00 25.44 106 ARG A N 1
ATOM 666 C CA . ARG A 1 83 ? 12.531 -4.607 -6.391 1.00 27.57 106 ARG A CA 1
ATOM 667 C C . ARG A 1 83 ? 11.307 -5.254 -5.726 1.00 26.59 106 ARG A C 1
ATOM 668 O O . ARG A 1 83 ? 10.411 -4.555 -5.258 1.00 29.37 106 ARG A O 1
ATOM 676 N N . ASP A 1 84 ? 11.276 -6.582 -5.682 1.00 25.38 107 ASP A N 1
ATOM 677 C CA . ASP A 1 84 ? 10.169 -7.302 -5.056 1.00 23.22 107 ASP A CA 1
ATOM 678 C C . ASP A 1 84 ? 10.225 -7.230 -3.519 1.00 24.10 107 ASP A C 1
ATOM 679 O O . ASP A 1 84 ? 9.184 -7.183 -2.834 1.00 23.76 107 ASP A O 1
ATOM 684 N N . TRP A 1 85 ? 11.444 -7.255 -2.984 1.00 22.52 108 TRP A N 1
ATOM 685 C CA . TRP A 1 85 ? 11.674 -7.227 -1.538 1.00 22.82 108 TRP A CA 1
ATOM 686 C C . TRP A 1 85 ? 11.320 -5.912 -0.840 1.00 25.07 108 TRP A C 1
ATOM 687 O O . TRP A 1 85 ? 11.170 -5.889 0.383 1.00 25.48 108 TRP A O 1
ATOM 698 N N . THR A 1 86 ? 11.193 -4.826 -1.600 1.00 26.41 109 THR A N 1
ATOM 699 C CA . THR A 1 86 ? 10.793 -3.549 -1.033 1.00 29.14 109 THR A CA 1
ATOM 700 C C . THR A 1 86 ? 9.267 -3.425 -0.930 1.00 28.81 109 THR A C 1
ATOM 701 O O . THR A 1 86 ? 8.768 -2.456 -0.376 1.00 29.80 109 THR A O 1
ATOM 705 N N . GLY A 1 87 ? 8.535 -4.416 -1.443 1.00 28.31 110 GLY A N 1
ATOM 706 C CA . GLY A 1 87 ? 7.077 -4.456 -1.308 1.00 27.36 110 GLY A CA 1
ATOM 707 C C . GLY A 1 87 ? 6.629 -5.663 -0.502 1.00 27.20 110 GLY A C 1
ATOM 708 O O . GLY A 1 87 ? 7.338 -6.124 0.391 1.00 26.27 110 GLY A O 1
ATOM 709 N N . ASN A 1 88 ? 5.445 -6.177 -0.821 1.00 26.62 111 ASN A N 1
ATOM 710 C CA . ASN A 1 88 ? 4.883 -7.331 -0.107 1.00 27.56 111 ASN A CA 1
ATOM 711 C C . ASN A 1 88 ? 5.450 -8.618 -0.710 1.00 26.19 111 ASN A C 1
ATOM 712 O O . ASN A 1 88 ? 4.825 -9.272 -1.553 1.00 25.68 111 ASN A O 1
ATOM 717 N N . TYR A 1 89 ? 6.665 -8.950 -0.288 1.00 24.84 112 TYR A N 1
ATOM 718 C CA . TYR A 1 89 ? 7.369 -10.129 -0.785 1.00 22.36 112 TYR A CA 1
ATOM 719 C C . TYR A 1 89 ? 6.622 -11.424 -0.447 1.00 22.98 112 TYR A C 1
ATOM 720 O O . TYR A 1 89 ? 6.596 -12.345 -1.252 1.00 23.72 112 TYR A O 1
ATOM 729 N N . ASN A 1 90 ? 6.019 -11.469 0.739 1.00 23.78 113 ASN A N 1
ATOM 730 C CA . ASN A 1 90 ? 5.296 -12.648 1.218 1.00 24.75 113 ASN A CA 1
ATOM 731 C C . ASN A 1 90 ? 4.093 -12.994 0.340 1.00 23.98 113 ASN A C 1
ATOM 732 O O . ASN A 1 90 ? 3.781 -14.171 0.132 1.00 23.21 113 ASN A O 1
ATOM 737 N N . ALA A 1 91 ? 3.430 -11.971 -0.191 1.00 23.45 114 ALA A N 1
ATOM 738 C CA . ALA A 1 91 ? 2.335 -12.171 -1.122 1.00 24.56 114 ALA A CA 1
ATOM 739 C C . ALA A 1 91 ? 2.761 -12.931 -2.373 1.00 24.71 114 ALA A C 1
ATOM 740 O O . ALA A 1 91 ? 2.013 -13.766 -2.877 1.00 25.55 114 ALA A O 1
ATOM 742 N N . GLN A 1 92 ? 3.964 -12.654 -2.877 1.00 23.05 115 GLN A N 1
ATOM 743 C CA . GLN A 1 92 ? 4.458 -13.365 -4.050 1.00 22.39 115 GLN A CA 1
ATOM 744 C C . GLN A 1 92 ? 4.763 -14.826 -3.732 1.00 23.12 115 GLN A C 1
ATOM 745 O O . GLN A 1 92 ? 4.586 -15.693 -4.578 1.00 24.58 115 GLN A O 1
ATOM 751 N N . LEU A 1 93 ? 5.223 -15.082 -2.511 1.00 23.71 116 LEU A N 1
ATOM 752 C CA . LEU A 1 93 ? 5.449 -16.441 -2.023 1.00 24.34 116 LEU A CA 1
ATOM 753 C C . LEU A 1 93 ? 4.126 -17.213 -1.904 1.00 25.56 116 LEU A C 1
ATOM 754 O O . LEU A 1 93 ? 4.019 -18.372 -2.348 1.00 25.53 116 LEU A O 1
ATOM 759 N N . LEU A 1 94 ? 3.110 -16.582 -1.319 1.00 25.08 117 LEU A N 1
ATOM 760 C CA A LEU A 1 94 ? 1.805 -17.226 -1.133 0.29 26.83 117 LEU A CA 1
ATOM 761 C CA B LEU A 1 94 ? 1.826 -17.252 -1.134 0.71 26.44 117 LEU A CA 1
ATOM 762 C C . LEU A 1 94 ? 1.160 -17.568 -2.475 1.00 28.21 117 LEU A C 1
ATOM 763 O O . LEU A 1 94 ? 0.543 -18.627 -2.633 1.00 30.08 117 LEU A O 1
ATOM 772 N N . LYS A 1 95 ? 1.294 -16.665 -3.440 1.00 27.10 118 LYS A N 1
ATOM 773 C CA . LYS A 1 95 ? 0.844 -16.948 -4.805 1.00 31.61 118 LYS A CA 1
ATOM 774 C C . LYS A 1 95 ? 1.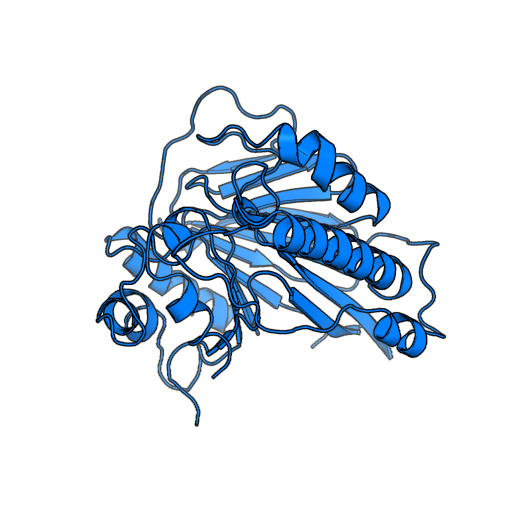628 -18.126 -5.387 1.00 30.27 118 LYS A C 1
ATOM 775 O O . LYS A 1 95 ? 1.093 -18.919 -6.164 1.00 32.45 118 LYS A O 1
ATOM 781 N N . GLY A 1 96 ? 2.906 -18.217 -5.013 1.00 31.84 119 GLY A N 1
ATOM 782 C CA . GLY A 1 96 ? 3.829 -19.230 -5.545 1.00 33.94 119 GLY A CA 1
ATOM 783 C C . GLY A 1 96 ? 3.611 -20.656 -5.080 1.00 36.41 119 GLY A C 1
ATOM 784 O O . GLY A 1 96 ? 4.220 -21.586 -5.631 1.00 30.25 119 GLY A O 1
ATOM 785 N N . GLN A 1 97 ? 2.759 -20.817 -4.064 1.00 41.25 120 GLN A N 1
ATOM 786 C CA . GLN A 1 97 ? 2.293 -22.124 -3.609 1.00 46.95 120 GLN A CA 1
ATOM 787 C C . GLN A 1 97 ? 1.065 -22.529 -4.427 1.00 52.93 120 GLN A C 1
ATOM 788 O O . GLN A 1 97 ? 1.109 -23.496 -5.190 1.00 55.84 120 GLN A O 1
ATOM 794 N N . GLY A 1 98 ? -0.023 -21.772 -4.261 1.00 56.79 121 GLY A N 1
ATOM 795 C CA . GLY A 1 98 ? -1.327 -22.118 -4.836 1.00 58.44 121 GLY A CA 1
ATOM 796 C C . GLY A 1 98 ? -2.231 -22.784 -3.816 1.00 60.26 121 GLY A C 1
ATOM 797 O O . GLY A 1 98 ? -2.591 -22.181 -2.805 1.00 61.41 121 GLY A O 1
ATOM 798 N N . ASP A 1 114 ? -7.770 -26.264 -11.948 1.00 71.47 137 ASP A N 1
ATOM 799 C CA . ASP A 1 114 ? -8.394 -25.397 -12.946 1.00 71.37 137 ASP A CA 1
ATOM 800 C C . ASP A 1 114 ? -7.349 -24.548 -13.683 1.00 68.02 137 ASP A C 1
ATOM 801 O O . ASP A 1 114 ? -6.596 -23.784 -13.067 1.00 67.25 137 ASP A O 1
ATOM 806 N N . ALA A 1 115 ? -7.316 -24.695 -15.005 1.00 64.81 138 ALA A N 1
ATOM 807 C CA . ALA A 1 115 ? -6.322 -24.032 -15.844 1.00 60.52 138 ALA A CA 1
ATOM 808 C C . ALA A 1 115 ? -6.628 -22.548 -16.023 1.00 57.20 138 ALA A C 1
ATOM 809 O O . ALA A 1 115 ? -7.755 -22.098 -15.803 1.00 57.55 138 ALA A O 1
ATOM 811 N N . THR A 1 116 ? -5.604 -21.799 -16.421 1.00 51.77 139 THR A N 1
ATOM 812 C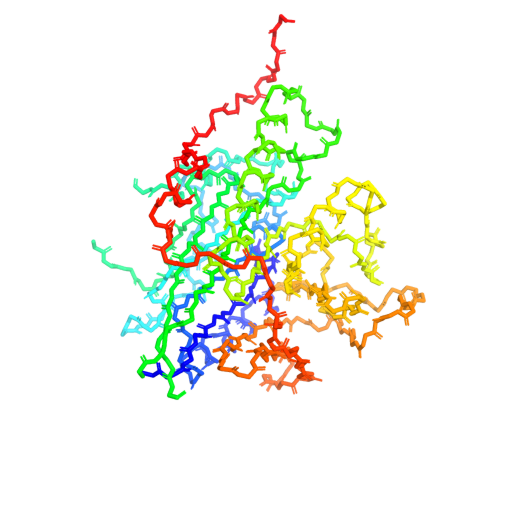 CA . THR A 1 116 ? -5.731 -20.377 -16.691 1.00 48.36 139 THR A CA 1
ATOM 813 C C . THR A 1 116 ? -5.228 -20.069 -18.101 1.00 46.60 139 THR A C 1
ATOM 814 O O . THR A 1 116 ? -4.568 -20.905 -18.726 1.00 46.11 139 THR A O 1
ATOM 818 N N . ASN A 1 117 ? -5.543 -18.870 -18.592 1.00 42.73 140 ASN A N 1
ATOM 819 C CA . ASN A 1 117 ? -5.030 -18.387 -19.880 1.00 40.89 140 ASN A CA 1
ATOM 820 C C . ASN A 1 117 ? -3.580 -17.901 -19.788 1.00 36.67 140 ASN A C 1
ATOM 821 O O . ASN A 1 117 ? -2.918 -17.722 -20.805 1.00 38.38 140 ASN A O 1
ATOM 826 N N . TYR A 1 118 ? -3.095 -17.694 -18.568 1.00 34.56 141 TYR A N 1
ATOM 827 C CA . TYR A 1 118 ? -1.741 -17.184 -18.334 1.00 31.48 141 TYR A CA 1
ATOM 828 C C . TYR A 1 118 ? -0.880 -18.254 -17.647 1.00 29.54 141 TYR A C 1
ATOM 829 O O . TYR A 1 118 ? -1.414 -19.256 -17.157 1.00 29.52 141 TYR A O 1
ATOM 838 N N . PRO A 1 119 ? 0.452 -18.061 -17.614 1.00 26.52 142 PRO A N 1
ATOM 839 C CA . PRO A 1 119 ? 1.292 -19.119 -17.046 1.00 27.32 142 PRO A CA 1
ATOM 840 C C . PRO A 1 119 ? 1.067 -19.342 -15.549 1.00 26.70 142 PRO A C 1
ATOM 841 O O . PRO A 1 119 ? 0.657 -18.425 -14.839 1.00 26.62 142 PRO A O 1
ATOM 845 N N . LYS A 1 120 ? 1.346 -20.552 -15.083 1.00 26.20 143 LYS A N 1
ATOM 846 C CA . LYS A 1 120 ? 1.164 -20.902 -13.674 1.00 26.58 143 LYS A CA 1
ATOM 847 C C . LYS A 1 120 ? 2.359 -20.393 -12.847 1.00 25.55 143 LYS A C 1
ATOM 848 O O . LYS A 1 120 ? 3.481 -20.837 -13.028 1.00 24.14 143 LYS A O 1
ATOM 854 N N . TRP A 1 121 ? 2.083 -19.469 -11.935 1.00 24.89 144 TRP A N 1
ATOM 855 C CA . TRP A 1 121 ? 3.091 -18.854 -11.076 1.00 26.19 144 TRP A CA 1
ATOM 856 C C . TRP A 1 121 ? 3.622 -19.880 -10.074 1.00 26.16 144 TRP A C 1
ATOM 857 O O . TRP A 1 121 ? 2.860 -20.405 -9.268 1.00 25.70 144 TRP A O 1
ATOM 868 N N . ILE A 1 122 ? 4.920 -20.174 -10.153 1.00 25.11 145 ILE A N 1
ATOM 869 C CA . ILE A 1 122 ? 5.562 -21.155 -9.287 1.00 23.46 145 ILE A CA 1
ATOM 870 C C . ILE A 1 122 ? 6.710 -20.493 -8.531 1.00 26.66 145 ILE A C 1
ATOM 871 O O . ILE A 1 122 ? 7.655 -19.980 -9.136 1.00 23.22 145 ILE A O 1
ATOM 876 N N . MET A 1 123 ? 6.596 -20.478 -7.206 1.00 23.05 146 MET A N 1
ATOM 877 C CA . MET A 1 123 ? 7.687 -20.016 -6.341 1.00 21.49 146 MET A CA 1
ATOM 878 C C . MET A 1 123 ? 7.422 -20.593 -4.940 1.00 23.45 146 MET A C 1
ATOM 879 O O . MET A 1 123 ? 6.878 -19.907 -4.072 1.00 25.46 146 MET A O 1
ATOM 884 N N . PRO A 1 124 ? 7.776 -21.872 -4.729 1.00 23.46 147 PRO A N 1
ATOM 885 C CA . PRO A 1 124 ? 7.429 -22.568 -3.473 1.00 26.06 147 PRO A CA 1
ATOM 886 C C . PRO A 1 124 ? 8.201 -22.058 -2.245 1.00 25.07 147 PRO A C 1
ATOM 887 O O . PRO A 1 124 ? 7.764 -22.260 -1.103 1.00 25.87 147 PRO A O 1
ATOM 891 N N . ASN A 1 125 ? 9.329 -21.396 -2.503 1.00 21.73 148 ASN A N 1
ATOM 892 C CA . ASN A 1 125 ? 10.139 -20.740 -1.490 1.00 20.63 148 ASN A CA 1
ATOM 893 C C . ASN A 1 125 ? 11.001 -19.713 -2.226 1.00 20.74 148 ASN A C 1
ATOM 894 O O . ASN A 1 125 ? 11.042 -19.713 -3.465 1.00 20.72 148 ASN A O 1
ATOM 899 N N . TYR A 1 126 ? 11.670 -18.844 -1.475 1.00 20.64 149 TYR A N 1
ATOM 900 C CA . TYR A 1 126 ? 12.530 -17.816 -2.066 1.00 23.27 149 TYR A CA 1
ATOM 901 C C . TYR A 1 126 ? 13.710 -18.437 -2.826 1.00 22.24 149 TYR A C 1
ATOM 902 O O . TYR A 1 126 ? 14.226 -17.827 -3.761 1.00 20.82 149 TYR A O 1
ATOM 911 N N . TRP A 1 127 ? 14.114 -19.642 -2.418 1.00 21.64 150 TRP A N 1
ATOM 912 C CA . TRP A 1 127 ? 15.082 -20.457 -3.133 1.00 21.29 150 TRP A CA 1
ATOM 913 C C . TRP A 1 127 ? 14.543 -21.888 -3.197 1.00 21.29 150 TRP A C 1
ATOM 914 O O . TRP A 1 127 ? 13.879 -22.354 -2.260 1.00 22.97 150 TRP A O 1
ATOM 925 N N . TYR A 1 128 ? 14.827 -22.578 -4.295 1.00 19.96 151 TYR A N 1
ATOM 926 C CA . TYR A 1 128 ? 14.289 -23.929 -4.525 1.00 20.79 151 TYR A CA 1
ATOM 927 C C . TYR A 1 128 ? 14.968 -24.576 -5.738 1.00 21.25 151 TYR A C 1
ATOM 928 O O . TYR A 1 128 ? 15.934 -24.034 -6.292 1.00 21.59 151 TYR A O 1
ATOM 937 N N . HIS A 1 129 ? 14.494 -25.752 -6.133 1.00 21.47 152 HIS A N 1
ATOM 938 C CA . HIS A 1 129 ? 15.061 -26.460 -7.284 1.00 21.39 152 HIS A CA 1
ATOM 939 C C . HIS A 1 129 ? 13.974 -27.184 -8.040 1.00 24.17 152 HIS A C 1
ATOM 940 O O . HIS A 1 129 ? 12.895 -27.430 -7.500 1.00 24.30 152 HIS A O 1
ATOM 947 N N . TYR A 1 130 ? 14.285 -27.520 -9.287 1.00 25.25 153 TYR A N 1
ATOM 948 C CA . TYR A 1 130 ? 13.409 -28.284 -10.166 1.00 26.26 153 TYR A CA 1
ATOM 949 C C . TYR A 1 130 ? 14.309 -29.199 -10.993 1.00 26.68 153 TYR A C 1
ATOM 950 O O . TYR A 1 130 ? 15.151 -28.739 -11.760 1.00 25.19 153 TYR A O 1
ATOM 959 N N . PHE A 1 131 ? 14.157 -30.500 -10.795 1.00 28.02 154 PHE A N 1
ATOM 960 C CA . PHE A 1 131 ? 14.938 -31.485 -11.528 1.00 28.91 154 PHE A CA 1
ATOM 961 C C . PHE A 1 131 ? 14.017 -32.134 -12.533 1.00 31.40 154 PHE A C 1
ATOM 962 O O . PHE A 1 131 ? 12.899 -32.523 -12.191 1.00 30.52 154 PHE A O 1
ATOM 970 N N . THR A 1 132 ? 14.483 -32.253 -13.768 1.00 30.49 155 THR A N 1
ATOM 971 C CA . THR A 1 132 ? 13.696 -32.863 -14.820 1.00 32.10 155 THR A CA 1
ATOM 972 C C . THR A 1 132 ? 14.598 -33.679 -15.750 1.00 33.21 155 THR A C 1
ATOM 973 O O . THR A 1 132 ? 15.803 -33.795 -15.523 1.00 29.83 155 THR A O 1
ATOM 977 N N . HIS A 1 133 ? 13.997 -34.271 -16.772 1.00 35.55 156 HIS A N 1
ATOM 978 C CA . HIS A 1 133 ? 14.731 -35.110 -17.710 1.00 37.24 156 HIS A CA 1
ATOM 979 C C . HIS A 1 133 ? 14.000 -35.180 -19.041 1.00 38.67 156 HIS A C 1
ATOM 980 O O . HIS A 1 133 ? 12.803 -34.891 -19.116 1.00 39.45 156 HIS A O 1
ATOM 987 N N . PHE A 1 134 ? 14.733 -35.557 -20.085 1.00 38.59 157 PHE A N 1
ATOM 988 C CA . PHE A 1 134 ? 14.146 -35.782 -21.404 1.00 39.89 157 PHE A CA 1
ATOM 989 C C . PHE A 1 134 ? 14.923 -36.861 -22.151 1.00 41.82 157 PHE A C 1
ATOM 990 O O . PHE A 1 134 ? 16.077 -37.138 -21.823 1.00 37.63 157 PHE A O 1
ATOM 998 N N . THR A 1 135 ? 14.273 -37.467 -23.145 1.00 45.46 158 THR A N 1
ATOM 999 C CA . THR A 1 135 ? 14.856 -38.571 -23.911 1.00 50.48 158 THR A CA 1
ATOM 1000 C C . THR A 1 135 ? 15.542 -38.064 -25.181 1.00 52.99 158 THR A C 1
ATOM 1001 O O . THR A 1 135 ? 15.057 -37.134 -25.818 1.00 54.12 158 THR A O 1
ATOM 1005 N N . VAL A 1 136 ? 16.670 -38.677 -25.535 1.00 56.56 159 VAL A N 1
ATOM 1006 C CA . VAL A 1 136 ? 17.390 -38.359 -26.775 1.00 60.17 159 VAL A CA 1
ATOM 1007 C C . VAL A 1 136 ? 17.735 -39.637 -27.545 1.00 64.97 159 VAL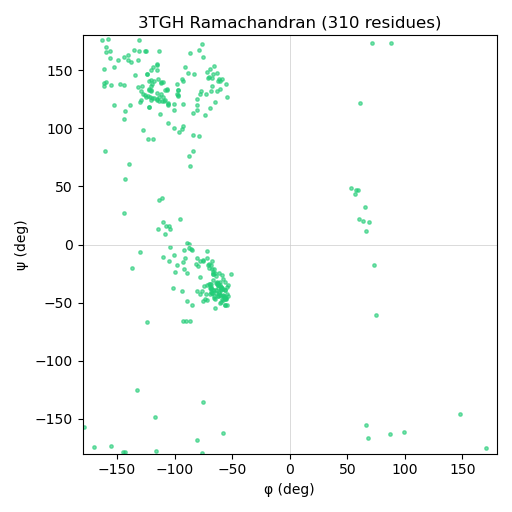 A C 1
ATOM 1008 O O . VAL A 1 136 ? 17.636 -40.743 -27.003 1.00 65.22 159 VAL A O 1
ATOM 1012 N N . SER A 1 137 ? 18.142 -39.472 -28.805 1.00 54.74 160 SER A N 1
ATOM 1013 C CA . SER A 1 137 ? 18.497 -40.601 -29.681 1.00 56.42 160 SER A CA 1
ATOM 1014 C C . SER A 1 137 ? 20.009 -40.794 -29.772 1.00 58.48 160 SER A C 1
ATOM 1015 O O . SER A 1 137 ? 20.781 -40.119 -29.088 1.00 61.68 160 SER A O 1
ATOM 1018 N N . HIS A 1 147 ? 16.415 -43.394 -26.856 1.00 76.51 170 HIS A N 1
ATOM 1019 C CA . HIS A 1 147 ? 16.851 -44.523 -26.039 1.00 77.16 170 HIS A CA 1
ATOM 1020 C C . HIS A 1 147 ? 17.645 -44.094 -24.795 1.00 74.38 170 HIS A C 1
ATOM 1021 O O . HIS A 1 147 ? 17.792 -44.878 -23.853 1.00 75.19 170 HIS A O 1
ATOM 1028 N N . LYS A 1 148 ? 18.141 -42.854 -24.798 1.00 70.18 171 LYS A N 1
ATOM 1029 C CA . LYS A 1 148 ? 18.997 -42.321 -23.733 1.00 66.41 171 LYS A CA 1
ATOM 1030 C C . LYS A 1 148 ? 18.325 -41.127 -23.044 1.00 61.97 171 LYS A C 1
ATOM 1031 O O . LYS A 1 148 ? 17.708 -40.294 -23.705 1.00 60.70 171 LYS A O 1
ATOM 1037 N N . ASP A 1 149 ? 18.464 -41.040 -21.722 1.00 56.83 172 ASP A N 1
ATOM 1038 C CA . ASP A 1 149 ? 17.852 -39.957 -20.953 1.00 53.38 172 ASP A CA 1
ATOM 1039 C C . ASP A 1 149 ? 18.893 -38.961 -20.451 1.00 47.57 172 ASP A C 1
ATOM 1040 O O . ASP A 1 149 ? 19.928 -39.358 -19.918 1.00 46.23 172 ASP A O 1
ATOM 1045 N N . LEU A 1 150 ? 18.612 -37.671 -20.639 1.00 41.90 173 LEU A N 1
ATOM 1046 C CA . LEU A 1 150 ? 19.441 -36.599 -20.086 1.00 38.21 173 LEU A CA 1
ATOM 1047 C C . LEU A 1 150 ? 18.659 -35.858 -18.999 1.00 35.32 173 LEU A C 1
ATOM 1048 O O . LEU A 1 150 ? 17.468 -35.623 -19.147 1.00 36.37 173 LEU A O 1
ATOM 1053 N N . ALA A 1 151 ? 19.343 -35.516 -17.909 1.00 32.76 174 ALA A N 1
ATOM 1054 C CA . ALA A 1 151 ? 18.726 -34.888 -16.747 1.00 29.51 174 ALA A CA 1
ATOM 1055 C C . ALA A 1 151 ? 19.190 -33.443 -16.649 1.00 28.90 174 ALA A C 1
ATOM 1056 O O . ALA A 1 151 ? 20.362 -33.158 -16.879 1.00 30.06 174 ALA A O 1
ATOM 1058 N N . ALA A 1 152 ? 18.266 -32.545 -16.304 1.00 27.50 175 ALA A N 1
ATOM 1059 C CA . ALA A 1 152 ? 18.559 -31.123 -16.139 1.00 27.91 175 ALA A CA 1
ATOM 1060 C C . ALA A 1 152 ? 18.154 -30.676 -14.743 1.00 27.09 175 ALA A C 1
ATOM 1061 O O . ALA A 1 152 ? 17.022 -30.926 -14.309 1.00 27.38 175 ALA A O 1
ATOM 1063 N N . ALA A 1 153 ? 19.084 -30.030 -14.040 1.00 23.56 176 ALA A N 1
ATOM 1064 C CA . ALA A 1 153 ? 18.813 -29.461 -12.733 1.00 24.75 176 ALA A CA 1
ATOM 1065 C C . ALA A 1 153 ? 18.705 -27.945 -12.859 1.00 24.15 176 ALA A C 1
ATOM 1066 O O . ALA A 1 153 ? 19.625 -27.301 -13.328 1.00 25.97 176 ALA A O 1
ATOM 1068 N N . PHE A 1 154 ? 17.559 -27.409 -12.457 1.00 20.89 177 PHE A N 1
ATOM 1069 C CA . PHE A 1 154 ? 17.325 -25.972 -12.381 1.00 21.28 177 PHE A CA 1
ATOM 1070 C C . PHE A 1 154 ? 17.346 -25.580 -10.916 1.00 21.87 177 PHE A C 1
ATOM 1071 O O . PHE A 1 154 ? 16.573 -26.108 -10.111 1.00 23.01 177 PHE A O 1
ATOM 1079 N N . ILE A 1 155 ? 18.262 -24.682 -10.559 1.00 21.25 178 ILE A N 1
ATOM 1080 C CA . ILE A 1 155 ? 18.415 -24.235 -9.186 1.00 20.74 178 ILE A CA 1
ATOM 1081 C C . ILE A 1 155 ? 18.074 -22.743 -9.129 1.00 21.03 178 ILE A C 1
ATOM 1082 O O . ILE A 1 155 ? 18.616 -21.927 -9.894 1.00 21.30 178 ILE A O 1
ATOM 1087 N N . PHE A 1 156 ? 17.140 -22.401 -8.253 1.00 20.28 179 PHE A N 1
ATOM 1088 C CA . PHE A 1 156 ? 16.637 -21.033 -8.147 1.00 20.06 179 PHE A CA 1
ATOM 1089 C C . PHE A 1 156 ? 17.125 -20.422 -6.850 1.00 21.00 179 PHE A C 1
ATOM 1090 O O . PHE A 1 156 ? 16.894 -20.966 -5.767 1.00 20.79 179 PHE A O 1
ATOM 1098 N N . ILE A 1 157 ? 17.807 -19.284 -6.959 1.00 21.94 180 ILE A N 1
ATOM 1099 C CA . ILE A 1 157 ? 18.394 -18.623 -5.792 1.00 21.73 180 ILE A CA 1
ATOM 1100 C C . ILE A 1 157 ? 17.818 -17.232 -5.584 1.00 21.76 180 ILE A C 1
ATOM 1101 O O . ILE A 1 157 ? 17.368 -16.584 -6.533 1.00 22.15 180 ILE A O 1
ATOM 1106 N N . ASP A 1 158 ? 17.822 -16.798 -4.327 1.00 21.74 181 ASP A N 1
ATOM 1107 C CA . ASP A 1 158 ? 17.484 -15.439 -3.977 1.00 21.09 181 ASP A CA 1
ATOM 1108 C C . ASP A 1 158 ? 18.776 -14.733 -3.623 1.00 22.74 181 ASP A C 1
ATOM 1109 O O . ASP A 1 158 ? 19.335 -14.942 -2.544 1.00 23.21 181 ASP A O 1
ATOM 1114 N N . THR A 1 159 ? 19.247 -13.892 -4.532 1.00 20.96 182 THR A N 1
ATOM 1115 C CA . THR A 1 159 ? 20.535 -13.249 -4.341 1.00 21.10 182 THR A CA 1
ATOM 1116 C C . THR A 1 159 ? 20.532 -12.179 -3.243 1.00 23.04 182 THR A C 1
ATOM 1117 O O . THR A 1 159 ? 21.604 -11.807 -2.760 1.00 25.13 182 THR A O 1
ATOM 1121 N N . TRP A 1 160 ? 19.363 -11.685 -2.840 1.00 20.96 183 TRP A N 1
ATOM 1122 C CA . TRP A 1 160 ? 19.314 -10.757 -1.718 1.00 21.93 183 TRP A CA 1
ATOM 1123 C C . TRP A 1 160 ? 19.431 -11.502 -0.389 1.00 23.00 183 TRP A C 1
ATOM 1124 O O . TRP A 1 160 ? 20.163 -11.070 0.506 1.00 23.86 183 TRP A O 1
ATOM 1135 N N . VAL A 1 161 ? 18.727 -12.629 -0.267 1.00 23.16 184 VAL A N 1
ATOM 1136 C CA . VAL A 1 161 ? 18.875 -13.505 0.910 1.00 22.91 184 VAL A CA 1
ATOM 1137 C C . VAL A 1 161 ? 20.327 -13.942 1.127 1.00 22.73 184 VAL A C 1
ATOM 1138 O O . VAL A 1 161 ? 20.793 -14.012 2.269 1.00 21.88 184 VAL A O 1
ATOM 1142 N N . LEU A 1 162 ? 21.031 -14.223 0.032 1.00 22.69 185 LEU A N 1
ATOM 1143 C CA . LEU A 1 162 ? 22.426 -14.655 0.084 1.00 21.70 185 LEU A CA 1
ATOM 1144 C C . LEU A 1 162 ? 23.399 -13.510 0.379 1.00 23.60 185 LEU A C 1
ATOM 1145 O O . LEU A 1 162 ? 24.565 -13.761 0.670 1.00 25.17 185 LEU A O 1
ATOM 1150 N N . SER A 1 163 ? 22.934 -12.268 0.267 1.00 25.51 186 SER A N 1
ATOM 1151 C CA . SER A 1 163 ? 23.780 -11.090 0.488 1.00 25.59 186 SER A CA 1
ATOM 1152 C C . SER A 1 163 ? 23.993 -10.793 1.968 1.00 27.81 186 SER A C 1
ATOM 1153 O O . SER A 1 163 ? 23.290 -11.307 2.835 1.00 26.54 186 SER A O 1
ATOM 1156 N N . SER A 1 164 ? 24.946 -9.908 2.245 1.00 27.33 187 SER A N 1
ATOM 1157 C CA . SER A 1 164 ? 25.247 -9.510 3.614 1.00 29.66 187 SER A CA 1
ATOM 1158 C C . SER A 1 164 ? 24.207 -8.549 4.213 1.00 31.30 187 SER A C 1
ATOM 1159 O O . SER A 1 164 ? 24.211 -8.324 5.426 1.00 32.59 187 SER A O 1
ATOM 1162 N N . ASN A 1 165 ? 23.330 -7.977 3.381 1.00 30.35 188 ASN A N 1
ATOM 1163 C CA . ASN A 1 165 ? 22.281 -7.068 3.870 1.00 29.37 188 ASN A CA 1
ATOM 1164 C C . ASN A 1 165 ? 21.044 -7.772 4.432 1.00 30.09 188 ASN A C 1
ATOM 1165 O O . ASN A 1 165 ? 20.247 -7.156 5.141 1.00 31.46 188 ASN A O 1
ATOM 1170 N N . PHE A 1 166 ? 20.879 -9.050 4.124 1.00 26.24 189 PHE A N 1
ATOM 1171 C CA . PHE A 1 166 ? 19.738 -9.791 4.645 1.00 26.02 189 PHE A CA 1
ATOM 1172 C C . PHE A 1 166 ? 19.848 -9.901 6.163 1.00 25.43 189 PHE A C 1
ATOM 1173 O O . PHE A 1 166 ? 20.852 -10.390 6.688 1.00 27.24 189 PHE A O 1
ATOM 1181 N N . PRO A 1 167 ? 18.826 -9.413 6.878 1.00 25.81 190 PRO A N 1
ATOM 1182 C CA . PRO A 1 167 ? 18.967 -9.236 8.321 1.00 29.05 190 PRO A CA 1
ATOM 1183 C C . PRO A 1 167 ? 18.795 -10.500 9.166 1.00 28.95 190 PRO A C 1
ATOM 1184 O O . PRO A 1 167 ? 19.210 -10.502 10.328 1.00 32.41 190 PRO A O 1
ATOM 1188 N N . TYR A 1 168 ? 18.176 -11.543 8.611 1.00 30.74 191 TYR A N 1
ATOM 1189 C CA . TYR A 1 168 ? 17.988 -12.811 9.331 1.00 29.63 191 TYR A CA 1
ATOM 1190 C C . TYR A 1 168 ? 19.144 -13.755 9.012 1.00 31.49 191 TYR A C 1
ATOM 1191 O O . TYR A 1 168 ? 19.160 -14.394 7.951 1.00 28.29 191 TYR A O 1
ATOM 1200 N N . LYS A 1 169 ? 20.097 -13.864 9.935 1.00 32.22 192 LYS A N 1
ATOM 1201 C CA . LYS A 1 169 ? 21.326 -14.614 9.671 1.00 33.82 192 LYS A CA 1
ATOM 1202 C C . LYS A 1 169 ? 21.113 -16.131 9.533 1.00 32.24 192 LYS A C 1
ATOM 1203 O O . LYS A 1 169 ? 21.766 -16.771 8.708 1.00 30.96 192 LYS A O 1
ATOM 1209 N N . LYS A 1 170 ? 20.211 -16.704 10.325 1.00 31.94 193 LYS A N 1
ATOM 1210 C CA . LYS A 1 170 ? 19.911 -18.146 10.224 1.00 33.56 193 LYS A CA 1
ATOM 1211 C C . LYS A 1 170 ? 19.291 -18.518 8.866 1.00 30.44 193 LYS A C 1
ATOM 1212 O O . LYS A 1 170 ? 19.593 -19.575 8.300 1.00 28.50 193 LYS A O 1
ATOM 1218 N N . ILE A 1 171 ? 18.412 -17.654 8.366 1.00 29.35 194 ILE A N 1
ATOM 1219 C CA . ILE A 1 171 ? 17.765 -17.868 7.071 1.00 26.93 194 ILE A CA 1
ATOM 1220 C C . ILE A 1 171 ? 18.795 -17.714 5.960 1.00 26.45 194 ILE A C 1
ATOM 1221 O O . ILE A 1 171 ? 18.870 -18.527 5.047 1.00 25.35 194 ILE A O 1
ATOM 1226 N N . HIS A 1 172 ? 19.637 -16.693 6.086 1.00 27.29 195 HIS A N 1
ATOM 1227 C CA . HIS A 1 172 ? 20.753 -16.483 5.185 1.00 27.92 195 HIS A CA 1
ATOM 1228 C C . HIS A 1 172 ? 21.678 -17.710 5.112 1.00 27.63 195 HIS A C 1
ATOM 1229 O O . HIS A 1 172 ? 22.067 -18.133 4.019 1.00 26.85 195 HIS A O 1
ATOM 1236 N N . GLU A 1 173 ? 22.018 -18.288 6.266 1.00 28.02 196 GLU A N 1
ATOM 1237 C CA . GLU A 1 173 ? 22.869 -19.482 6.300 1.00 29.02 196 GLU A CA 1
ATOM 1238 C C . GLU A 1 173 ? 22.170 -20.717 5.721 1.00 28.08 196 GLU A C 1
ATOM 1239 O O . GLU A 1 173 ? 22.794 -21.539 5.045 1.00 27.77 196 GLU A O 1
ATOM 1245 N N . LYS A 1 174 ? 20.880 -20.850 5.992 1.00 27.52 197 LYS A N 1
ATOM 1246 C CA . LYS A 1 174 ? 20.107 -21.978 5.467 1.00 29.27 197 LYS A CA 1
ATOM 1247 C C . LYS A 1 174 ? 20.050 -21.924 3.940 1.00 27.07 197 LYS A C 1
ATOM 1248 O O . LYS A 1 174 ? 20.192 -22.950 3.267 1.00 24.34 197 LYS A O 1
ATOM 1254 N N . ALA A 1 175 ? 19.854 -20.728 3.398 1.00 23.65 198 ALA A N 1
ATOM 1255 C CA . ALA A 1 175 ? 19.845 -20.550 1.939 1.00 25.39 198 ALA A CA 1
ATOM 1256 C C . ALA A 1 175 ? 21.173 -20.960 1.304 1.00 23.42 198 ALA A C 1
ATOM 1257 O O . ALA A 1 175 ? 21.191 -21.613 0.255 1.00 22.82 198 ALA A O 1
ATOM 1259 N N . TRP A 1 176 ? 22.286 -20.573 1.926 1.00 24.37 199 TRP A N 1
ATOM 1260 C CA . TRP A 1 176 ? 23.600 -20.964 1.430 1.00 25.44 199 TRP A CA 1
ATOM 1261 C C . TRP A 1 176 ? 23.803 -22.484 1.543 1.00 25.76 199 TRP A C 1
ATOM 1262 O O . TRP A 1 176 ? 24.302 -23.115 0.618 1.00 24.54 199 TRP A O 1
ATOM 1273 N N . ASN A 1 177 ? 23.417 -23.059 2.676 1.00 25.85 200 ASN A N 1
ATOM 1274 C CA . ASN A 1 177 ? 23.595 -24.501 2.892 1.00 27.18 200 ASN A CA 1
ATOM 1275 C C . ASN A 1 177 ? 22.712 -25.325 1.953 1.00 27.27 200 ASN A C 1
ATOM 1276 O O . ASN A 1 177 ? 23.146 -26.347 1.424 1.00 27.98 200 ASN A O 1
ATOM 1281 N N . ASP A 1 178 ? 21.487 -24.868 1.724 1.00 26.44 201 ASP A N 1
ATOM 1282 C CA . ASP A 1 178 ? 20.609 -25.537 0.753 1.00 25.17 201 ASP A CA 1
ATOM 1283 C C . ASP A 1 178 ? 21.211 -25.493 -0.663 1.00 25.31 201 ASP A C 1
ATOM 1284 O O . ASP A 1 178 ? 21.211 -26.487 -1.380 1.00 23.16 201 ASP A O 1
ATOM 1289 N N . LEU A 1 179 ? 21.728 -24.331 -1.055 1.00 24.04 202 LEU A N 1
ATOM 1290 C CA . LEU A 1 179 ? 22.397 -24.174 -2.347 1.00 24.10 202 LEU A CA 1
ATOM 1291 C C . LEU A 1 179 ? 23.536 -25.182 -2.506 1.00 25.53 202 LEU A C 1
ATOM 1292 O O . LEU A 1 179 ? 23.653 -25.840 -3.542 1.00 24.95 202 LEU A O 1
ATOM 1297 N N . LYS A 1 180 ? 24.367 -25.309 -1.469 1.00 27.24 203 LYS A N 1
ATOM 1298 C CA . LYS A 1 180 ? 25.469 -26.260 -1.487 1.00 28.40 203 LYS A CA 1
ATOM 1299 C C . LYS A 1 180 ? 24.972 -27.699 -1.633 1.00 29.51 203 LYS A C 1
ATOM 1300 O O . LYS A 1 180 ? 25.557 -28.484 -2.382 1.00 29.84 203 LYS A O 1
ATOM 1306 N N . SER A 1 181 ? 23.889 -28.023 -0.933 1.00 28.94 204 SER A N 1
ATOM 1307 C CA . SER A 1 181 ? 23.269 -29.349 -1.021 1.00 31.40 204 SER A CA 1
ATOM 1308 C C . SER A 1 181 ? 22.718 -29.606 -2.421 1.00 28.46 204 SER A C 1
ATOM 1309 O O . SER A 1 181 ? 22.964 -30.654 -2.997 1.00 28.58 204 SER A O 1
ATOM 1312 N N . GLN A 1 182 ? 21.992 -28.637 -2.974 1.00 26.14 205 GLN A N 1
ATOM 1313 C CA . GLN A 1 182 ? 21.462 -28.760 -4.335 1.00 24.79 205 GLN A CA 1
ATOM 1314 C C . GLN A 1 182 ? 22.566 -29.005 -5.371 1.00 25.28 205 GLN A C 1
ATOM 1315 O O . GLN A 1 182 ? 22.431 -29.852 -6.247 1.00 26.63 205 GLN A O 1
ATOM 1321 N N . LEU A 1 183 ? 23.661 -28.251 -5.283 1.00 25.16 206 LEU A N 1
ATOM 1322 C CA . LEU A 1 183 ? 24.748 -28.390 -6.247 1.00 26.38 206 LEU A CA 1
ATOM 1323 C C . LEU A 1 183 ? 25.468 -29.726 -6.079 1.00 28.82 206 LEU A C 1
ATOM 1324 O O . LEU A 1 183 ? 25.855 -30.355 -7.068 1.00 29.15 206 LEU A O 1
ATOM 1329 N N . SER A 1 184 ? 25.620 -30.167 -4.833 1.00 30.11 207 SER A N 1
ATOM 1330 C CA . SER A 1 184 ? 26.227 -31.467 -4.533 1.00 32.17 207 SER A CA 1
ATOM 1331 C C . SER A 1 184 ? 25.456 -32.632 -5.160 1.00 31.56 207 SER A C 1
ATOM 1332 O O . SER A 1 184 ? 26.058 -33.591 -5.646 1.00 33.27 207 SER A O 1
ATOM 1335 N N . VAL A 1 185 ? 24.131 -32.543 -5.147 1.00 29.15 208 VAL A N 1
ATOM 1336 C CA . VAL A 1 185 ? 23.283 -33.556 -5.780 1.00 28.76 208 VAL A CA 1
ATOM 1337 C C . VAL A 1 185 ? 23.342 -33.428 -7.301 1.00 26.98 208 VAL A C 1
ATOM 1338 O O . VAL A 1 185 ? 23.522 -34.424 -8.002 1.00 27.10 208 VAL A O 1
ATOM 1342 N N . ALA A 1 186 ? 23.216 -32.205 -7.811 1.00 26.58 209 ALA A N 1
ATOM 1343 C CA . ALA A 1 186 ? 23.225 -31.962 -9.254 1.00 27.40 209 ALA A CA 1
ATOM 1344 C C . ALA A 1 186 ? 24.491 -32.509 -9.910 1.00 28.51 209 ALA A C 1
ATOM 1345 O O . ALA A 1 186 ? 24.431 -33.061 -11.012 1.00 29.17 209 ALA A O 1
ATOM 1347 N N . LYS A 1 187 ? 25.627 -32.357 -9.227 1.00 31.75 210 LYS A N 1
ATOM 1348 C CA . LYS A 1 187 ? 26.916 -32.917 -9.670 1.00 34.91 210 LYS A CA 1
ATOM 1349 C C . LYS A 1 187 ? 26.862 -34.411 -9.949 1.00 35.72 210 LYS A C 1
ATOM 1350 O O . LYS A 1 187 ? 27.554 -34.912 -10.839 1.00 34.83 210 LYS A O 1
ATOM 1356 N N . LYS A 1 188 ? 26.061 -35.120 -9.164 1.00 34.43 211 LYS A N 1
ATOM 1357 C CA . LYS A 1 188 ? 25.987 -36.572 -9.240 1.00 35.74 211 LYS A CA 1
ATOM 1358 C C . LYS A 1 188 ? 24.939 -37.081 -10.233 1.00 35.11 211 LYS A C 1
ATOM 1359 O O . LYS A 1 188 ? 25.062 -38.202 -10.721 1.00 35.14 211 LYS A O 1
ATOM 1365 N N . ILE A 1 189 ? 23.909 -36.285 -10.531 1.00 32.30 212 ILE A N 1
ATOM 1366 C CA . ILE A 1 189 ? 22.782 -36.801 -11.331 1.00 33.34 212 ILE A CA 1
ATOM 1367 C C . ILE A 1 189 ? 22.330 -35.961 -12.534 1.00 33.10 212 ILE A C 1
ATOM 1368 O O . ILE A 1 189 ? 21.496 -36.422 -13.312 1.00 33.67 212 ILE A O 1
ATOM 1373 N N . ALA A 1 190 ? 22.885 -34.762 -12.713 1.00 30.73 213 ALA A N 1
ATOM 1374 C CA . ALA A 1 190 ? 22.429 -33.872 -13.778 1.00 29.27 213 ALA A CA 1
ATOM 1375 C C . ALA A 1 190 ? 23.463 -33.681 -14.890 1.00 29.74 213 ALA A C 1
ATOM 1376 O O . ALA A 1 190 ? 24.626 -33.347 -14.629 1.00 30.86 213 ALA A O 1
ATOM 1378 N N . ASP A 1 191 ? 23.022 -33.868 -16.131 1.00 29.43 214 ASP A N 1
ATOM 1379 C CA . ASP A 1 191 ? 23.863 -33.634 -17.309 1.00 30.74 214 ASP A CA 1
ATOM 1380 C C . ASP A 1 191 ? 23.960 -32.141 -17.617 1.00 29.24 214 ASP A C 1
ATOM 1381 O O . ASP A 1 191 ? 24.950 -31.676 -18.205 1.00 31.02 214 ASP A O 1
ATOM 1386 N N . PHE A 1 192 ? 22.919 -31.408 -17.226 1.00 28.82 215 PHE A N 1
ATOM 1387 C CA . PHE A 1 192 ? 22.853 -29.957 -17.356 1.00 26.89 215 PHE A CA 1
ATOM 1388 C C . PHE A 1 192 ? 22.486 -29.343 -16.005 1.00 26.76 215 PHE A C 1
ATOM 1389 O O . PHE A 1 192 ? 21.587 -29.834 -15.320 1.00 25.93 215 PHE A O 1
ATOM 1397 N N . ILE A 1 193 ? 23.160 -28.258 -15.633 1.00 24.94 216 ILE A N 1
ATOM 1398 C CA . ILE A 1 193 ? 22.822 -27.519 -14.408 1.00 24.88 216 ILE A CA 1
ATOM 1399 C C . ILE A 1 193 ? 22.693 -26.043 -14.761 1.00 25.93 216 ILE A C 1
ATOM 1400 O O . ILE A 1 193 ? 23.625 -25.444 -15.304 1.00 27.02 216 ILE A O 1
ATOM 1405 N N . ILE A 1 194 ? 21.520 -25.485 -14.461 1.00 24.16 217 ILE A N 1
ATOM 1406 C CA . ILE A 1 194 ? 21.175 -24.106 -14.772 1.00 23.25 217 ILE A CA 1
ATOM 1407 C C . ILE A 1 194 ? 20.748 -23.423 -13.481 1.00 23.30 217 ILE A C 1
ATOM 1408 O O . ILE A 1 194 ? 19.873 -23.906 -12.772 1.00 23.58 217 ILE A O 1
ATOM 1413 N N . VAL A 1 195 ? 21.374 -22.292 -13.174 1.00 22.32 218 VAL A N 1
ATOM 1414 C CA . VAL A 1 195 ? 21.034 -21.531 -11.984 1.00 21.25 218 VAL A CA 1
ATOM 1415 C C . VAL A 1 195 ? 20.380 -20.216 -12.424 1.00 22.19 218 VAL A C 1
ATOM 1416 O O . VAL A 1 195 ? 20.795 -19.612 -13.416 1.00 22.55 218 VAL A O 1
ATOM 1420 N N . VAL A 1 196 ? 19.341 -19.810 -11.699 1.00 20.71 219 VAL A N 1
ATOM 1421 C CA . VAL A 1 196 ? 18.546 -18.624 -12.021 1.00 20.64 219 VAL A CA 1
ATOM 1422 C C . VAL A 1 196 ? 18.467 -17.731 -10.795 1.00 20.92 219 VAL A C 1
ATOM 1423 O O . VAL A 1 196 ? 18.137 -18.205 -9.701 1.00 20.78 219 VAL A O 1
ATOM 1427 N N . GLY A 1 197 ? 18.777 -16.440 -10.953 1.00 20.60 220 GLY A N 1
ATOM 1428 C CA . GLY A 1 197 ? 18.744 -15.504 -9.840 1.00 20.98 220 GLY A CA 1
ATOM 1429 C C . GLY A 1 197 ? 18.523 -14.081 -10.314 1.00 22.84 220 GLY A C 1
ATOM 1430 O O . GLY A 1 197 ? 18.281 -13.838 -11.510 1.00 22.75 220 GLY A O 1
ATOM 1431 N N . ASP A 1 198 ? 18.615 -13.138 -9.383 1.00 20.91 221 ASP A N 1
ATOM 1432 C CA . ASP A 1 198 ? 18.410 -11.721 -9.700 1.00 19.82 221 ASP A CA 1
ATOM 1433 C C . ASP A 1 198 ? 19.743 -11.038 -10.093 1.00 22.10 221 ASP A C 1
ATOM 1434 O O . ASP A 1 198 ? 19.924 -10.624 -11.239 1.00 21.53 221 ASP A O 1
ATOM 1439 N N . GLN A 1 199 ? 20.662 -10.942 -9.140 1.00 24.59 222 GLN A N 1
ATOM 1440 C CA . GLN A 1 199 ? 21.913 -10.211 -9.329 1.00 23.47 222 GLN A CA 1
ATOM 1441 C C . GLN A 1 199 ? 22.969 -11.029 -10.098 1.00 22.94 222 GLN A C 1
ATOM 1442 O O . GLN A 1 199 ? 23.319 -12.139 -9.688 1.00 23.09 222 GLN A O 1
ATOM 1448 N N . PRO A 1 200 ? 23.500 -10.473 -11.206 1.00 23.29 223 PRO A N 1
ATOM 1449 C CA . PRO A 1 200 ? 24.612 -11.144 -11.894 1.00 24.64 223 PRO A CA 1
ATOM 1450 C C . PRO A 1 200 ? 25.915 -11.131 -11.105 1.00 25.80 223 PRO A C 1
ATOM 1451 O O . PRO A 1 200 ? 26.171 -10.209 -10.329 1.00 26.10 223 PRO A O 1
ATOM 1455 N N . ILE A 1 201 ? 26.729 -12.158 -11.327 1.00 24.39 224 ILE A N 1
ATOM 1456 C CA . ILE A 1 201 ? 28.099 -12.188 -10.859 1.00 25.66 224 ILE A CA 1
ATOM 1457 C C . ILE A 1 201 ? 28.932 -11.275 -11.765 1.00 28.05 224 ILE A C 1
ATOM 1458 O O . ILE A 1 201 ? 29.694 -10.436 -11.282 1.00 28.84 224 ILE A O 1
ATOM 1463 N N . TYR A 1 202 ? 28.773 -11.453 -13.078 1.00 28.46 225 TYR A N 1
ATOM 1464 C CA . TYR A 1 202 ? 29.504 -10.676 -14.076 1.00 29.90 225 TYR A CA 1
ATOM 1465 C C . TYR A 1 202 ? 28.511 -9.966 -14.977 1.00 31.26 225 TYR A C 1
ATOM 1466 O O . TYR A 1 202 ? 27.541 -10.570 -15.435 1.00 28.68 225 TYR A O 1
ATOM 1475 N N . SER A 1 203 ? 28.752 -8.681 -15.231 1.00 32.09 226 SER A N 1
ATOM 1476 C CA . SER A 1 203 ? 27.856 -7.884 -16.070 1.00 30.93 226 SER A CA 1
ATOM 1477 C C . SER A 1 203 ? 28.554 -6.627 -16.579 1.00 31.72 226 SER A C 1
ATOM 1478 O O . SER A 1 203 ? 29.239 -5.934 -15.819 1.00 31.87 226 SER A O 1
ATOM 1481 N N . SER A 1 204 ? 28.352 -6.338 -17.862 1.00 30.55 227 SER A N 1
ATOM 1482 C CA . SER A 1 204 ? 28.791 -5.076 -18.456 1.00 33.75 227 SER A CA 1
ATOM 1483 C C . SER A 1 204 ? 27.735 -3.980 -18.255 1.00 33.63 227 SER A C 1
ATOM 1484 O O . SER A 1 204 ? 27.961 -2.824 -18.626 1.00 34.96 227 SER A O 1
ATOM 1487 N N . GLY A 1 205 ? 26.597 -4.344 -17.664 1.00 31.69 228 GLY A N 1
ATOM 1488 C CA . GLY A 1 205 ? 25.503 -3.413 -17.389 1.00 30.65 228 GLY A CA 1
ATOM 1489 C C . GLY A 1 205 ? 25.727 -2.574 -16.142 1.00 30.80 228 GLY A C 1
ATOM 1490 O O . GLY A 1 205 ? 26.821 -2.570 -15.572 1.00 30.61 228 GLY A O 1
ATOM 1491 N N . TYR A 1 206 ? 24.673 -1.891 -15.702 1.00 33.52 229 TYR A N 1
ATOM 1492 C CA . TYR A 1 206 ? 24.786 -0.836 -14.678 1.00 34.76 229 TYR A CA 1
ATOM 1493 C C . TYR A 1 206 ? 25.441 -1.279 -13.366 1.00 35.04 229 TYR A C 1
ATOM 1494 O O . TYR A 1 206 ? 26.319 -0.589 -12.842 1.00 33.29 229 TYR A O 1
ATOM 1503 N N . SER A 1 207 ? 25.032 -2.430 -12.845 1.00 31.41 230 SER A N 1
ATOM 1504 C CA . SER A 1 207 ? 25.562 -2.918 -11.569 1.00 31.90 230 SER A CA 1
ATOM 1505 C C . SER A 1 207 ? 27.043 -3.287 -11.648 1.00 31.89 230 SER A C 1
ATOM 1506 O O . SER A 1 207 ? 27.729 -3.287 -10.637 1.00 32.59 230 SER A O 1
ATOM 1509 N N . ARG A 1 208 ? 27.513 -3.624 -12.848 1.00 32.90 231 ARG A N 1
ATOM 1510 C CA . ARG A 1 208 ? 28.868 -4.132 -13.078 1.00 35.13 231 ARG A CA 1
ATOM 1511 C C . ARG A 1 208 ? 29.158 -5.477 -12.398 1.00 34.00 231 ARG A C 1
ATOM 1512 O O . ARG A 1 208 ? 30.318 -5.858 -12.226 1.00 33.52 231 ARG A O 1
ATOM 1520 N N . GLY A 1 209 ? 28.107 -6.218 -12.056 1.00 31.50 232 GLY A N 1
ATOM 1521 C CA . GLY A 1 209 ? 28.272 -7.506 -11.396 1.00 31.02 232 GLY A CA 1
ATOM 1522 C C . GLY A 1 209 ? 28.367 -7.375 -9.893 1.00 30.85 232 GLY A C 1
ATOM 1523 O O . GLY A 1 209 ? 28.010 -6.342 -9.325 1.00 31.88 232 GLY A O 1
ATOM 1524 N N . SER A 1 210 ? 28.866 -8.430 -9.259 1.00 30.57 233 SER A N 1
ATOM 1525 C CA . SER A 1 210 ? 28.976 -8.506 -7.809 1.00 29.36 233 SER A CA 1
ATOM 1526 C C . SER A 1 210 ? 30.245 -9.252 -7.406 1.00 30.58 233 SER A C 1
ATOM 1527 O O . SER A 1 210 ? 30.322 -10.471 -7.556 1.00 28.71 233 SER A O 1
ATOM 1530 N N . SER A 1 211 ? 31.236 -8.529 -6.878 1.00 31.07 234 SER A N 1
ATOM 1531 C CA . SER A 1 211 ? 32.452 -9.179 -6.372 1.00 32.85 234 SER A CA 1
ATOM 1532 C C . SER A 1 211 ? 32.131 -10.117 -5.204 1.00 30.68 234 SER A C 1
ATOM 1533 O O . SER A 1 211 ? 32.774 -11.158 -5.032 1.00 30.10 234 SER A O 1
ATOM 1536 N N . TYR A 1 212 ? 31.131 -9.751 -4.409 1.00 30.76 235 TYR A N 1
ATOM 1537 C CA . TYR A 1 212 ? 30.635 -10.609 -3.331 1.00 29.11 235 TYR A CA 1
ATOM 1538 C C . TYR A 1 212 ? 30.193 -11.981 -3.851 1.00 27.81 235 TYR A C 1
ATOM 1539 O O . TYR A 1 212 ? 30.613 -13.008 -3.325 1.00 27.29 235 TYR A O 1
ATOM 1548 N N . LEU A 1 213 ? 29.341 -11.995 -4.876 1.00 27.98 236 LEU A N 1
ATOM 1549 C CA . LEU A 1 213 ? 28.920 -13.262 -5.476 1.00 27.65 236 LEU A CA 1
ATOM 1550 C C . LEU A 1 213 ? 30.093 -13.928 -6.205 1.00 26.93 236 LEU A C 1
ATOM 1551 O O . LEU A 1 213 ? 30.205 -15.145 -6.194 1.00 27.44 236 LEU A O 1
ATOM 1556 N N . ALA A 1 214 ? 30.984 -13.138 -6.804 1.00 29.20 237 ALA A N 1
ATOM 1557 C CA . ALA A 1 214 ? 32.208 -13.696 -7.401 1.00 30.80 237 ALA A CA 1
ATOM 1558 C C . ALA A 1 214 ? 33.052 -14.457 -6.380 1.00 31.56 237 ALA A C 1
ATOM 1559 O O . ALA A 1 214 ? 33.636 -15.495 -6.700 1.00 30.30 237 ALA A O 1
ATOM 1561 N N . TYR A 1 215 ? 33.117 -13.949 -5.155 1.00 32.34 238 TYR A N 1
ATOM 1562 C CA . TYR A 1 215 ? 33.926 -14.597 -4.116 1.00 34.64 238 TYR A CA 1
ATOM 1563 C C . TYR A 1 215 ? 33.223 -15.788 -3.466 1.00 33.72 238 TYR A C 1
ATOM 1564 O O . TYR A 1 215 ? 33.865 -16.803 -3.195 1.00 34.57 238 TYR A O 1
ATOM 1573 N N . TYR A 1 216 ? 31.918 -15.668 -3.211 1.00 32.52 239 TYR A N 1
ATOM 1574 C CA . TYR A 1 216 ? 31.174 -16.701 -2.470 1.00 31.66 239 TYR A CA 1
ATOM 1575 C C . TYR A 1 216 ? 30.328 -17.643 -3.318 1.00 30.29 239 TYR A C 1
ATOM 1576 O O . TYR A 1 216 ? 30.219 -18.820 -2.992 1.00 30.83 239 TYR A O 1
ATOM 1585 N N . LEU A 1 217 ? 29.704 -17.137 -4.376 1.00 29.56 240 LEU A N 1
ATOM 1586 C CA . LEU A 1 217 ? 28.774 -17.962 -5.168 1.00 27.79 240 LEU A CA 1
ATOM 1587 C C . LEU A 1 217 ? 29.549 -18.677 -6.273 1.00 29.02 240 LEU A C 1
ATOM 1588 O O . LEU A 1 217 ? 29.414 -19.889 -6.448 1.00 28.09 240 LEU A O 1
ATOM 1593 N N . LEU A 1 218 ? 30.370 -17.928 -7.008 1.00 27.85 241 LEU A N 1
ATOM 1594 C CA . LEU A 1 218 ? 31.036 -18.472 -8.200 1.00 29.71 241 LEU A CA 1
ATOM 1595 C C . LEU A 1 218 ? 31.852 -19.753 -7.965 1.00 30.62 241 LEU A C 1
ATOM 1596 O O . LEU A 1 218 ? 31.781 -20.674 -8.783 1.00 31.38 241 LEU A O 1
ATOM 1601 N N . PRO A 1 219 ? 32.623 -19.826 -6.860 1.00 33.76 242 PRO A N 1
ATOM 1602 C CA . PRO A 1 219 ? 33.394 -21.048 -6.612 1.00 34.50 242 PRO A CA 1
ATOM 1603 C C . PRO A 1 219 ? 32.530 -22.306 -6.472 1.00 34.25 242 PRO A C 1
ATOM 1604 O O . PRO A 1 219 ? 32.948 -23.383 -6.907 1.00 35.58 242 PRO A O 1
ATOM 1608 N N . LEU A 1 220 ? 31.340 -22.166 -5.887 1.00 33.01 243 LEU A N 1
ATOM 1609 C CA . LEU A 1 220 ? 30.384 -23.282 -5.799 1.00 32.72 243 LEU A CA 1
ATOM 1610 C C . LEU A 1 220 ? 29.869 -23.701 -7.176 1.00 30.95 243 LEU A C 1
ATOM 1611 O O . LEU A 1 220 ? 29.682 -24.888 -7.443 1.00 32.43 243 LEU A O 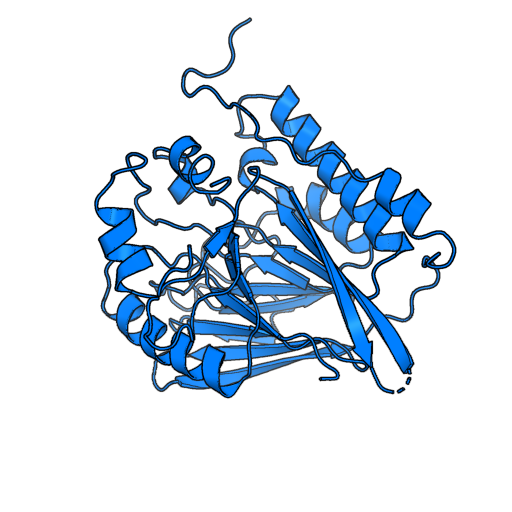1
ATOM 1616 N N . LEU A 1 221 ? 29.618 -22.723 -8.041 1.00 30.08 244 LEU A N 1
ATOM 1617 C CA . LEU A 1 221 ? 29.125 -23.004 -9.387 1.00 30.09 244 LEU A CA 1
ATOM 1618 C C . LEU A 1 221 ? 30.192 -23.707 -10.221 1.00 32.56 244 LEU A C 1
ATOM 1619 O O . LEU A 1 221 ? 29.896 -24.658 -10.942 1.00 34.12 244 LEU A O 1
ATOM 1624 N N . LYS A 1 222 ? 31.435 -23.246 -10.107 1.00 34.52 245 LYS A N 1
ATOM 1625 C CA . LYS A 1 222 ? 32.550 -23.848 -10.844 1.00 36.41 245 LYS A CA 1
ATOM 1626 C C . LYS A 1 222 ? 32.835 -25.263 -10.346 1.00 35.44 245 LYS A C 1
ATOM 1627 O O . LYS A 1 222 ? 33.067 -26.162 -11.146 1.00 36.37 245 LYS A O 1
ATOM 1633 N N . ASP A 1 223 ? 32.794 -25.458 -9.030 1.00 35.64 246 ASP A N 1
ATOM 1634 C CA . ASP A 1 223 ? 33.012 -26.782 -8.440 1.00 37.57 246 ASP A CA 1
ATOM 1635 C C . ASP A 1 223 ? 31.985 -27.795 -8.952 1.00 36.69 246 ASP A C 1
ATOM 1636 O O . ASP A 1 223 ? 32.319 -28.968 -9.159 1.00 38.35 246 ASP A O 1
ATOM 1641 N N . ALA A 1 224 ? 30.747 -27.339 -9.156 1.00 35.41 247 ALA A N 1
ATOM 1642 C CA . ALA A 1 224 ? 29.670 -28.198 -9.656 1.00 34.26 247 ALA A CA 1
ATOM 1643 C C . ALA A 1 224 ? 29.556 -28.253 -11.187 1.00 34.37 247 ALA A C 1
ATOM 1644 O O . ALA A 1 224 ? 28.678 -28.928 -11.711 1.00 34.02 247 ALA A O 1
ATOM 1646 N N . GLU A 1 225 ? 30.443 -27.558 -11.896 1.00 35.00 248 GLU A N 1
ATOM 1647 C CA . GLU A 1 225 ? 30.444 -27.529 -13.365 1.00 36.09 248 GLU A CA 1
ATOM 1648 C C . GLU A 1 225 ? 29.111 -27.048 -13.946 1.00 34.33 248 GLU A C 1
ATOM 1649 O O . GLU A 1 225 ? 28.587 -27.617 -14.914 1.00 34.04 248 GLU A O 1
ATOM 1655 N N . VAL A 1 226 ? 28.572 -25.995 -13.339 1.00 31.21 249 VAL A N 1
ATOM 1656 C CA . VAL A 1 226 ? 27.342 -25.379 -13.790 1.00 29.83 249 VAL A CA 1
ATOM 1657 C C . VAL A 1 226 ? 27.501 -24.863 -15.221 1.00 29.67 249 VAL A C 1
ATOM 1658 O O . VAL A 1 226 ? 28.550 -24.327 -15.589 1.00 31.60 249 VAL A O 1
ATOM 1662 N N . ASP A 1 227 ? 26.454 -25.028 -16.019 1.00 29.05 250 ASP A N 1
ATOM 1663 C CA . ASP A 1 227 ? 26.476 -24.628 -17.424 1.00 29.71 250 ASP A CA 1
ATOM 1664 C C . ASP A 1 227 ? 26.139 -23.152 -17.611 1.00 29.25 250 ASP A C 1
ATOM 1665 O O . ASP A 1 227 ? 26.886 -22.418 -18.271 1.00 30.02 250 ASP A O 1
ATOM 1670 N N . LEU A 1 228 ? 25.016 -22.731 -17.029 1.00 26.80 251 LEU A N 1
ATOM 1671 C CA . LEU A 1 228 ? 24.492 -21.371 -17.168 1.00 27.92 251 LEU A CA 1
ATOM 1672 C C . LEU A 1 228 ? 24.114 -20.782 -15.813 1.00 27.33 251 LEU A C 1
ATOM 1673 O O . LEU A 1 228 ? 23.454 -21.443 -15.011 1.00 23.49 251 LEU A O 1
ATOM 1678 N N . TYR A 1 229 ? 24.497 -19.530 -15.578 1.00 22.50 252 TYR A N 1
ATOM 1679 C CA . TYR A 1 229 ? 23.879 -18.734 -14.524 1.00 20.97 252 TYR A CA 1
ATOM 1680 C C . TYR A 1 229 ? 23.111 -17.617 -15.216 1.00 20.81 252 TYR A C 1
ATOM 1681 O O . TYR A 1 229 ? 23.704 -16.761 -15.864 1.00 23.95 252 TYR A O 1
ATOM 1690 N N . ILE A 1 230 ? 21.784 -17.675 -15.118 1.00 20.80 253 ILE A N 1
ATOM 1691 C CA . ILE A 1 230 ? 20.888 -16.712 -15.749 1.00 21.72 253 ILE A CA 1
ATOM 1692 C C . ILE A 1 230 ? 20.415 -15.706 -14.705 1.00 22.83 253 ILE A C 1
ATOM 1693 O O . ILE A 1 230 ? 19.831 -16.084 -13.680 1.00 22.47 253 ILE A O 1
ATOM 1698 N N . SER A 1 231 ? 20.693 -14.428 -14.947 1.00 21.38 254 SER A N 1
ATOM 1699 C CA . SER A 1 231 ? 20.334 -13.376 -14.011 1.00 21.71 254 SER A CA 1
ATOM 1700 C C . SER A 1 231 ? 19.631 -12.239 -14.742 1.00 21.11 254 SER A C 1
ATOM 1701 O O . SER A 1 231 ? 19.476 -12.267 -15.966 1.00 23.28 254 SER A O 1
ATOM 1704 N N . GLY A 1 232 ? 19.178 -11.257 -13.976 1.00 21.58 255 GLY A N 1
ATOM 1705 C CA . GLY A 1 232 ? 18.498 -10.092 -14.512 1.00 22.75 255 GLY A CA 1
ATOM 1706 C C . GLY A 1 232 ? 19.120 -8.870 -13.873 1.00 22.85 255 GLY A C 1
ATOM 1707 O O . GLY A 1 232 ? 20.336 -8.696 -13.933 1.00 23.40 255 GLY A O 1
ATOM 1708 N N . HIS A 1 233 ? 18.283 -8.042 -13.260 1.00 24.27 256 HIS A N 1
ATOM 1709 C CA . HIS A 1 233 ? 18.704 -6.890 -12.459 1.00 25.44 256 HIS A CA 1
ATOM 1710 C C . HIS A 1 233 ? 19.192 -5.738 -13.323 1.00 25.76 256 HIS A C 1
ATOM 1711 O O . HIS A 1 233 ? 18.640 -4.647 -13.269 1.00 25.79 256 HIS A O 1
ATOM 1718 N N . ASP A 1 234 ? 20.240 -5.981 -14.098 1.00 27.42 257 ASP A N 1
ATOM 1719 C CA . ASP A 1 234 ? 20.658 -5.041 -15.130 1.00 27.77 257 ASP A CA 1
ATOM 1720 C C . ASP A 1 234 ? 19.724 -5.185 -16.330 1.00 26.92 257 ASP A C 1
ATOM 1721 O O . ASP A 1 234 ? 19.479 -6.293 -16.810 1.00 28.10 257 ASP A O 1
ATOM 1726 N N . ASN A 1 235 ? 19.192 -4.060 -16.797 1.00 27.44 258 ASN A N 1
ATOM 1727 C CA . ASN A 1 235 ? 18.139 -4.057 -17.806 1.00 27.87 258 ASN A CA 1
ATOM 1728 C C . ASN A 1 235 ? 18.710 -4.104 -19.210 1.00 27.86 258 ASN A C 1
ATOM 1729 O O . ASN A 1 235 ? 18.617 -3.140 -19.983 1.00 29.63 258 ASN A O 1
ATOM 1734 N N . ASN A 1 236 ? 19.308 -5.248 -19.519 1.00 26.95 259 ASN A N 1
ATOM 1735 C CA . ASN A 1 236 ? 19.932 -5.491 -20.807 1.00 26.77 259 ASN A CA 1
ATOM 1736 C C . ASN A 1 236 ? 20.028 -6.988 -21.043 1.00 28.18 259 ASN A C 1
ATOM 1737 O O . ASN A 1 236 ? 19.626 -7.795 -20.182 1.00 26.02 259 ASN A O 1
ATOM 1742 N N . MET A 1 237 ? 20.529 -7.356 -22.214 1.00 27.07 260 MET A N 1
ATOM 1743 C CA . MET A 1 237 ? 20.836 -8.747 -22.512 1.00 26.63 260 MET A CA 1
ATOM 1744 C C . MET A 1 237 ? 22.337 -8.863 -22.689 1.00 27.38 260 MET A C 1
ATOM 1745 O O . MET A 1 237 ? 22.978 -7.955 -23.231 1.00 28.90 260 MET A O 1
ATOM 1750 N N . GLU A 1 238 ? 22.903 -9.966 -22.220 1.00 25.44 261 GLU A N 1
ATOM 1751 C CA . GLU A 1 238 ? 24.336 -10.201 -22.351 1.00 27.23 261 GLU A CA 1
ATOM 1752 C C . GLU A 1 238 ? 24.686 -11.669 -22.160 1.00 28.15 261 GLU A C 1
ATOM 1753 O O . GLU A 1 238 ? 23.986 -12.401 -21.443 1.00 25.33 261 GLU A O 1
ATOM 1759 N N . VAL A 1 239 ? 25.764 -12.096 -22.809 1.00 25.77 262 VAL A N 1
ATOM 1760 C CA . VAL A 1 239 ? 26.410 -13.347 -22.449 1.00 28.35 262 VAL A CA 1
ATOM 1761 C C . VAL A 1 239 ? 27.914 -13.119 -22.250 1.00 30.12 262 VAL A C 1
ATOM 1762 O O . VAL A 1 239 ? 28.604 -12.552 -23.118 1.00 30.32 262 VAL A O 1
ATOM 1766 N N . ILE A 1 240 ? 28.384 -13.504 -21.065 1.00 27.26 263 ILE A N 1
ATOM 1767 C CA . ILE A 1 240 ? 29.796 -13.510 -20.704 1.00 29.70 263 ILE A CA 1
ATOM 1768 C C . ILE A 1 240 ? 30.192 -14.959 -20.476 1.00 31.81 263 ILE A C 1
ATOM 1769 O O . ILE A 1 240 ? 29.555 -15.655 -19.683 1.00 31.16 263 ILE A O 1
ATOM 1774 N N . GLU A 1 241 ? 31.212 -15.433 -21.186 1.00 35.42 264 GLU A N 1
ATOM 1775 C CA . GLU A 1 241 ? 31.621 -16.830 -21.065 1.00 38.78 264 GLU A CA 1
ATOM 1776 C C . GLU A 1 241 ? 33.013 -16.924 -20.480 1.00 42.53 264 GLU A C 1
ATOM 1777 O O . GLU A 1 241 ? 33.938 -16.260 -20.954 1.00 40.66 264 GLU A O 1
ATOM 1783 N N . ASP A 1 242 ? 33.147 -17.763 -19.455 1.00 43.57 265 ASP A N 1
ATOM 1784 C CA . ASP A 1 242 ? 34.380 -17.904 -18.697 1.00 49.06 265 ASP A CA 1
ATOM 1785 C C . ASP A 1 242 ? 34.456 -19.311 -18.101 1.00 50.47 265 ASP A C 1
ATOM 1786 O O . ASP A 1 242 ? 33.579 -19.703 -17.332 1.00 48.10 265 ASP A O 1
ATOM 1791 N N . ASN A 1 243 ? 35.497 -20.061 -18.470 1.00 53.83 266 ASN A N 1
ATOM 1792 C CA . ASN A 1 243 ? 35.740 -21.409 -17.933 1.00 56.12 266 ASN A CA 1
ATOM 1793 C C . ASN A 1 243 ? 34.569 -22.377 -18.161 1.00 54.80 266 ASN A C 1
ATOM 1794 O O . ASN A 1 243 ? 34.144 -23.078 -17.240 1.00 57.30 266 ASN A O 1
ATOM 1799 N N . ASP A 1 244 ? 34.054 -22.397 -19.390 1.00 53.24 267 ASP A N 1
ATOM 1800 C CA . ASP A 1 244 ? 32.940 -23.278 -19.791 1.00 52.45 267 ASP A CA 1
ATOM 1801 C C . ASP A 1 244 ? 31.641 -23.044 -18.999 1.00 49.10 267 ASP A C 1
ATOM 1802 O O . ASP A 1 244 ? 30.787 -23.929 -18.926 1.00 49.76 267 ASP A O 1
ATOM 1807 N N . MET A 1 245 ? 31.499 -21.856 -18.416 1.00 44.77 268 MET A N 1
ATOM 1808 C CA . MET A 1 245 ? 30.241 -21.431 -17.813 1.00 42.23 268 MET A CA 1
ATOM 1809 C C . MET A 1 245 ? 29.785 -20.161 -18.505 1.00 39.33 268 MET A C 1
ATOM 1810 O O . MET A 1 245 ? 30.575 -19.231 -18.685 1.00 42.96 268 MET A O 1
ATOM 1815 N N . ALA A 1 246 ? 28.517 -20.131 -18.898 1.00 34.55 269 ALA A N 1
ATOM 1816 C CA . ALA A 1 246 ? 27.930 -18.949 -19.496 1.00 32.97 269 ALA A CA 1
ATOM 1817 C C . ALA A 1 246 ? 27.168 -18.157 -18.434 1.00 30.27 269 ALA A C 1
ATOM 1818 O O . ALA A 1 246 ? 26.327 -18.699 -17.724 1.00 32.77 269 ALA A O 1
ATOM 1820 N N . HIS A 1 247 ? 27.472 -16.869 -18.343 1.00 27.75 270 HIS A N 1
ATOM 1821 C CA . HIS A 1 247 ? 26.714 -15.946 -17.521 1.00 26.05 270 HIS A CA 1
ATOM 1822 C C . HIS A 1 247 ? 25.788 -15.194 -18.457 1.00 26.03 270 HIS A C 1
ATOM 1823 O O . HIS A 1 247 ? 26.239 -14.476 -19.349 1.00 26.60 270 HIS A O 1
ATOM 1830 N N . ILE A 1 248 ? 24.490 -15.385 -18.279 1.00 25.39 271 ILE A N 1
ATOM 1831 C CA . ILE A 1 248 ? 23.516 -14.772 -19.150 1.00 24.52 271 ILE A CA 1
ATOM 1832 C C . ILE A 1 248 ? 22.719 -13.752 -18.362 1.00 26.05 271 ILE A C 1
ATOM 1833 O O . ILE A 1 248 ? 22.126 -14.090 -17.332 1.00 25.23 271 ILE A O 1
ATOM 1838 N N . THR A 1 249 ? 22.716 -12.506 -18.842 1.00 24.73 272 THR A N 1
ATOM 1839 C CA . THR A 1 249 ? 21.823 -11.491 -18.324 1.00 24.82 272 THR A CA 1
ATOM 1840 C C . THR A 1 249 ? 20.614 -11.390 -19.249 1.00 26.91 272 THR A C 1
ATOM 1841 O O . THR A 1 249 ? 20.743 -11.276 -20.481 1.00 25.87 272 THR A O 1
ATOM 1845 N N . CYS A 1 250 ? 19.441 -11.450 -18.638 1.00 26.94 273 CYS A N 1
ATOM 1846 C CA . CYS A 1 250 ? 18.178 -11.362 -19.345 1.00 27.10 273 CYS A CA 1
ATOM 1847 C C . CYS A 1 250 ? 17.264 -10.496 -18.489 1.00 26.53 273 CYS A C 1
ATOM 1848 O O . CYS A 1 250 ? 16.307 -10.980 -17.882 1.00 26.70 273 CYS A O 1
ATOM 1851 N N . GLY A 1 251 ? 17.590 -9.205 -18.421 1.00 25.14 274 GLY A N 1
ATOM 1852 C CA . GLY A 1 251 ? 16.903 -8.270 -17.527 1.00 24.99 274 GLY A CA 1
ATOM 1853 C C . GLY A 1 251 ? 16.101 -7.184 -18.224 1.00 27.45 274 GLY A C 1
ATOM 1854 O O . GLY A 1 251 ? 15.664 -6.227 -17.582 1.00 25.93 274 GLY A O 1
ATOM 1855 N N . SER A 1 252 ? 15.863 -7.338 -19.526 1.00 26.70 275 SER A N 1
ATOM 1856 C CA . SER A 1 252 ? 15.188 -6.290 -20.293 1.00 27.51 275 SER A CA 1
ATOM 1857 C C . SER A 1 252 ? 13.773 -6.697 -20.739 1.00 26.93 275 SER A C 1
ATOM 1858 O O . SER A 1 252 ? 13.343 -6.385 -21.848 1.00 26.61 275 SER A O 1
ATOM 1861 N N . GLY A 1 253 ? 13.035 -7.371 -19.858 1.00 24.64 276 GLY A N 1
ATOM 1862 C CA . GLY A 1 253 ? 11.660 -7.767 -20.159 1.00 24.72 276 GLY A CA 1
ATOM 1863 C C . GLY A 1 253 ? 10.673 -6.611 -20.310 1.00 26.85 276 GLY A C 1
ATOM 1864 O O . GLY A 1 253 ? 9.638 -6.765 -20.958 1.00 27.78 276 GLY A O 1
ATOM 1865 N N . SER A 1 254 ? 10.966 -5.470 -19.683 1.00 25.54 277 SER A N 1
ATOM 1866 C CA . SER A 1 254 ? 10.102 -4.278 -19.782 1.00 26.74 277 SER A CA 1
ATOM 1867 C C . SER A 1 254 ? 10.845 -2.950 -19.987 1.00 29.36 277 SER A C 1
ATOM 1868 O O . SER A 1 254 ? 10.235 -1.977 -20.424 1.00 30.56 277 SER A O 1
ATOM 1871 N N . MET A 1 255 ? 12.133 -2.912 -19.650 1.00 29.01 278 MET A N 1
ATOM 1872 C CA . MET A 1 255 ? 12.918 -1.673 -19.647 1.00 31.72 278 MET A CA 1
ATOM 1873 C C . MET A 1 255 ? 14.281 -1.916 -20.230 1.00 33.26 278 MET A C 1
ATOM 1874 O O . MET A 1 255 ? 14.797 -3.031 -20.188 1.00 30.62 278 MET A O 1
ATOM 1879 N N . SER A 1 256 ? 14.883 -0.837 -20.714 1.00 35.13 279 SER A N 1
ATOM 1880 C CA . SER A 1 256 ? 16.213 -0.861 -21.282 1.00 39.94 279 SER A CA 1
ATOM 1881 C C . SER A 1 256 ? 17.060 0.229 -20.635 1.00 42.98 279 SER A C 1
ATOM 1882 O O . SER A 1 256 ? 16.622 1.371 -20.508 1.00 43.71 279 SER A O 1
ATOM 1885 N N . GLN A 1 257 ? 18.265 -0.130 -20.217 1.00 44.94 280 GLN A N 1
ATOM 1886 C CA . GLN A 1 257 ? 19.269 0.868 -19.880 1.00 52.15 280 GLN A CA 1
ATOM 1887 C C . GLN A 1 257 ? 20.454 0.604 -20.799 1.00 55.90 280 GLN A C 1
ATOM 1888 O O . GLN A 1 257 ? 20.834 -0.558 -21.015 1.00 56.01 280 GLN A O 1
ATOM 1894 N N . GLY A 1 258 ? 21.008 1.689 -21.339 1.00 61.40 281 GLY A N 1
ATOM 1895 C CA . GLY A 1 258 ? 21.899 1.662 -22.506 1.00 64.86 281 GLY A CA 1
ATOM 1896 C C . GLY A 1 258 ? 23.154 0.820 -22.398 1.00 65.88 281 GLY A C 1
ATOM 1897 O O . GLY A 1 258 ? 23.260 -0.039 -21.533 1.00 63.49 281 GLY A O 1
ATOM 1898 N N . LYS A 1 259 ? 24.121 1.083 -23.277 1.00 69.26 282 LYS A N 1
ATOM 1899 C CA . LYS A 1 259 ? 25.290 0.197 -23.421 1.00 69.59 282 LYS A CA 1
ATOM 1900 C C . LYS A 1 259 ? 26.283 0.206 -22.244 1.00 71.17 282 LYS A C 1
ATOM 1901 O O . LYS A 1 259 ? 27.106 -0.711 -22.124 1.00 69.68 282 LYS A O 1
ATOM 1907 N N . SER A 1 260 ? 26.197 1.226 -21.385 1.00 74.35 283 SER A N 1
ATOM 1908 C CA . SER A 1 260 ? 27.099 1.381 -20.233 1.00 75.92 283 SER A CA 1
ATOM 1909 C C . SER A 1 260 ? 28.524 1.693 -20.696 1.00 79.40 283 SER A C 1
ATOM 1910 O O . SER A 1 260 ? 28.742 2.031 -21.863 1.00 82.21 283 SER A O 1
ATOM 1913 N N . GLY A 1 261 ? 29.487 1.589 -19.779 1.00 80.11 284 GLY A N 1
ATOM 1914 C CA . GLY A 1 261 ? 30.893 1.860 -20.085 1.00 81.73 284 GLY A CA 1
ATOM 1915 C C . GLY A 1 261 ? 31.573 0.756 -20.883 1.00 79.67 284 GLY A C 1
ATOM 1916 O O . GLY A 1 261 ? 31.007 0.232 -21.845 1.00 79.09 284 GLY A O 1
ATOM 1917 N N . MET A 1 262 ? 32.789 0.397 -20.476 1.00 78.53 285 MET A N 1
ATOM 1918 C CA . MET A 1 262 ? 33.603 -0.579 -21.207 1.00 76.07 285 MET A CA 1
ATOM 1919 C C . MET A 1 262 ? 33.116 -2.012 -20.952 1.00 68.89 285 MET A C 1
ATOM 1920 O O . MET A 1 262 ? 32.912 -2.405 -19.807 1.00 67.73 285 MET A O 1
ATOM 1925 N N . LYS A 1 263 ? 32.946 -2.785 -22.022 1.00 62.97 286 LYS A N 1
ATOM 1926 C CA . LYS A 1 263 ? 32.432 -4.154 -21.920 1.00 57.74 286 LYS A CA 1
ATOM 1927 C C . LYS A 1 263 ? 33.371 -5.046 -21.113 1.00 53.48 286 LYS A C 1
ATOM 1928 O O . LYS A 1 263 ? 34.590 -4.861 -21.133 1.00 52.09 286 LYS A O 1
ATOM 1934 N N . ASN A 1 264 ? 32.795 -6.016 -20.408 1.00 46.31 287 ASN A N 1
ATOM 1935 C CA . ASN A 1 264 ? 33.572 -7.082 -19.777 1.00 44.52 287 ASN A CA 1
ATOM 1936 C C . ASN A 1 264 ? 34.435 -7.767 -20.838 1.00 44.75 287 ASN A C 1
ATOM 1937 O O . ASN A 1 264 ? 33.983 -7.988 -21.961 1.00 42.03 287 ASN A O 1
ATOM 1942 N N . SER A 1 265 ? 35.683 -8.075 -20.491 1.00 48.05 288 SER A N 1
ATOM 1943 C CA . SER A 1 265 ? 36.649 -8.624 -21.456 1.00 49.82 288 SER A CA 1
ATOM 1944 C C . SER A 1 265 ? 36.216 -9.972 -22.047 1.00 47.52 288 SER A C 1
ATOM 1945 O O . SER A 1 265 ? 36.643 -10.335 -23.146 1.00 46.16 288 SER A O 1
ATOM 1948 N N . LYS A 1 266 ? 35.377 -10.706 -21.315 1.00 43.72 289 LYS A N 1
ATOM 1949 C CA . LYS A 1 266 ? 34.853 -11.990 -21.786 1.00 42.63 289 LYS A CA 1
ATOM 1950 C C . LYS A 1 266 ? 33.392 -11.914 -22.250 1.00 39.58 289 LYS A C 1
ATOM 1951 O O . LYS A 1 266 ? 32.727 -12.941 -22.404 1.00 36.77 289 LYS A O 1
ATOM 1957 N N . SER A 1 267 ? 32.898 -10.702 -22.488 1.00 38.48 290 SER A N 1
ATOM 1958 C CA . SER A 1 267 ? 31.571 -10.527 -23.062 1.00 36.19 290 SER A CA 1
ATOM 1959 C C . SER A 1 267 ? 31.587 -10.924 -24.539 1.00 36.57 290 SER A C 1
ATOM 1960 O O . SER A 1 267 ? 32.441 -10.472 -25.310 1.00 36.99 290 SER A O 1
ATOM 1963 N N . LEU A 1 268 ? 30.645 -11.780 -24.923 1.00 32.13 291 LEU A N 1
ATOM 1964 C CA . LEU A 1 268 ? 30.513 -12.228 -26.304 1.00 34.29 291 LEU A CA 1
ATOM 1965 C C . LEU A 1 268 ? 29.415 -11.465 -27.041 1.00 33.92 291 LEU A C 1
ATOM 1966 O O . LEU A 1 268 ? 29.423 -11.375 -28.266 1.00 35.54 291 LEU A O 1
ATOM 1971 N N . PHE A 1 269 ? 28.468 -10.925 -26.285 1.00 32.78 292 PHE A N 1
ATOM 1972 C CA . PHE A 1 269 ? 27.339 -10.220 -26.849 1.00 32.68 292 PHE A CA 1
ATOM 1973 C C . PHE A 1 269 ? 26.711 -9.350 -25.780 1.00 30.96 292 PHE A C 1
ATOM 1974 O O . PHE A 1 269 ? 26.584 -9.772 -24.627 1.00 29.00 292 PHE A O 1
ATOM 1982 N N . PHE A 1 270 ? 26.323 -8.141 -26.169 1.00 31.44 293 PHE A N 1
ATOM 1983 C CA . PHE A 1 270 ? 25.597 -7.236 -25.287 1.00 30.63 293 PHE A CA 1
ATOM 1984 C C . PHE A 1 270 ? 24.577 -6.453 -26.100 1.00 31.58 293 PHE A C 1
ATOM 1985 O O . PHE A 1 270 ? 24.890 -5.964 -27.184 1.00 31.74 293 PHE A O 1
ATOM 1993 N N . SER A 1 271 ? 23.368 -6.312 -25.559 1.00 29.98 294 SER A N 1
ATOM 1994 C CA . SER A 1 271 ? 22.346 -5.464 -26.168 1.00 31.22 294 SER A CA 1
ATOM 1995 C C . SER A 1 271 ? 21.464 -4.828 -25.101 1.00 31.52 294 SER A C 1
ATOM 1996 O O . SER A 1 271 ? 21.065 -5.486 -24.144 1.00 29.34 294 SER A O 1
ATOM 1999 N N . SER A 1 272 ? 21.152 -3.549 -25.282 1.00 32.24 295 SER A N 1
ATOM 2000 C CA . SER A 1 272 ? 20.230 -2.848 -24.400 1.00 34.14 295 SER A CA 1
ATOM 2001 C C . SER A 1 272 ? 18.776 -3.018 -24.859 1.00 34.07 295 SER A C 1
ATOM 2002 O O . SER A 1 272 ? 17.871 -2.497 -24.218 1.00 36.32 295 SER A O 1
ATOM 2005 N N . ASP A 1 273 ? 18.552 -3.754 -25.952 1.00 33.44 296 ASP A N 1
ATOM 2006 C CA . ASP A 1 273 ? 17.202 -3.984 -26.471 1.00 32.33 296 ASP A CA 1
ATOM 2007 C C . ASP A 1 273 ? 16.299 -4.664 -25.434 1.00 30.95 296 ASP A C 1
ATOM 2008 O O . ASP A 1 273 ? 16.749 -5.530 -24.688 1.00 30.80 296 ASP A O 1
ATOM 2013 N N . ILE A 1 274 ? 15.032 -4.260 -25.410 1.00 31.48 297 ILE A N 1
ATOM 2014 C CA . ILE A 1 274 ? 14.001 -4.971 -24.662 1.00 29.78 297 ILE A CA 1
ATOM 2015 C C . ILE A 1 274 ? 13.790 -6.303 -25.365 1.00 28.77 297 ILE A C 1
ATOM 2016 O O . ILE A 1 274 ? 13.690 -6.355 -26.593 1.00 28.84 297 ILE A O 1
ATOM 2021 N N . GLY A 1 275 ? 13.771 -7.385 -24.594 1.00 27.62 298 GLY A N 1
ATOM 2022 C CA . GLY A 1 275 ? 13.699 -8.711 -25.181 1.00 25.59 298 GLY A CA 1
ATOM 2023 C C . GLY A 1 275 ? 13.658 -9.843 -24.178 1.00 23.63 298 GLY A C 1
ATOM 2024 O O . GLY A 1 275 ? 13.267 -9.659 -23.027 1.00 23.52 298 GLY A O 1
ATOM 2025 N N . PHE A 1 276 ? 14.068 -11.021 -24.630 1.00 24.57 299 PHE A N 1
ATOM 2026 C CA . PHE A 1 276 ? 14.008 -12.229 -23.817 1.00 24.12 299 PHE A CA 1
ATOM 2027 C C . PHE A 1 276 ? 14.905 -13.290 -24.439 1.00 26.23 299 PHE A C 1
ATOM 2028 O O . PHE A 1 276 ? 15.457 -13.079 -25.527 1.00 26.09 299 PHE A O 1
ATOM 2036 N N . CYS A 1 277 ? 15.037 -14.433 -23.767 1.00 26.28 300 CYS A N 1
ATOM 2037 C CA . CYS A 1 277 ? 15.820 -15.551 -24.291 1.00 26.35 300 CYS A CA 1
ATOM 2038 C C . CYS A 1 277 ? 14.992 -16.807 -24.470 1.00 28.90 300 CYS A C 1
ATOM 2039 O O . CYS A 1 277 ? 14.045 -17.045 -23.719 1.00 25.35 300 CYS A O 1
ATOM 2042 N N . VAL A 1 278 ? 15.382 -17.615 -25.449 1.00 27.10 301 VAL A N 1
ATOM 2043 C CA . VAL A 1 278 ? 14.868 -18.963 -25.595 1.00 29.07 301 VAL A CA 1
ATOM 2044 C C . VAL A 1 278 ? 16.062 -19.920 -25.568 1.00 29.96 301 VAL A C 1
ATOM 2045 O O . VAL A 1 278 ? 17.076 -19.684 -26.230 1.00 30.70 301 VAL A O 1
ATOM 2049 N N . HIS A 1 279 ? 15.944 -20.988 -24.785 1.00 27.13 302 HIS A N 1
ATOM 2050 C CA . HIS A 1 279 ? 17.051 -21.911 -24.557 1.00 26.19 302 HIS A CA 1
ATOM 2051 C C . HIS A 1 279 ? 16.614 -23.297 -24.984 1.00 28.61 302 HIS A C 1
ATOM 2052 O O . HIS A 1 279 ? 15.479 -23.687 -24.737 1.00 27.68 302 HIS A O 1
ATOM 2059 N N . GLU A 1 280 ? 17.528 -24.030 -25.607 1.00 29.24 303 GLU A N 1
ATOM 2060 C CA A GLU A 1 280 ? 17.262 -25.385 -26.075 0.44 30.60 303 GLU A CA 1
ATOM 2061 C CA B GLU A 1 280 ? 17.259 -25.380 -26.088 0.56 30.65 303 GLU A CA 1
ATOM 2062 C C . GLU A 1 280 ? 18.336 -26.337 -25.554 1.00 31.88 303 GLU A C 1
ATOM 2063 O O . GLU A 1 280 ? 19.523 -26.165 -25.841 1.00 30.56 303 GLU A O 1
ATOM 2074 N N . LEU A 1 281 ? 17.923 -27.332 -24.771 1.00 30.33 304 LEU A N 1
ATOM 2075 C CA . LEU A 1 281 ? 18.833 -28.375 -24.287 1.00 31.77 304 LEU A CA 1
ATOM 2076 C C . LEU A 1 281 ? 18.702 -29.574 -25.212 1.00 33.49 304 LEU A C 1
ATOM 2077 O O . LEU A 1 281 ? 17.584 -30.000 -25.516 1.00 31.17 304 LEU A O 1
ATOM 2082 N N . SER A 1 282 ? 19.836 -30.120 -25.646 1.00 33.16 305 SER A N 1
ATOM 2083 C CA . SER A 1 282 ? 19.851 -31.270 -26.550 1.00 35.49 305 SER A CA 1
ATOM 2084 C C . SER A 1 282 ? 21.028 -32.186 -26.233 1.00 36.85 305 SER A C 1
ATOM 2085 O O . SER A 1 282 ? 21.807 -31.917 -25.319 1.00 33.64 305 SER A O 1
ATOM 2088 N N . ASN A 1 283 ? 21.168 -33.259 -27.007 1.00 38.90 306 ASN A N 1
ATOM 2089 C CA . ASN A 1 283 ? 22.295 -34.177 -26.845 1.00 40.92 306 ASN A CA 1
ATOM 2090 C C . ASN A 1 283 ? 23.650 -33.490 -27.021 1.00 41.43 306 ASN A C 1
ATOM 2091 O O . ASN A 1 283 ? 24.645 -33.928 -26.451 1.00 44.42 306 ASN A O 1
ATOM 2096 N N . ASN A 1 284 ? 23.673 -32.403 -27.787 1.00 41.76 307 ASN A N 1
ATOM 2097 C CA . ASN A 1 284 ? 24.908 -31.685 -28.095 1.00 43.37 307 ASN A CA 1
ATOM 2098 C C . ASN A 1 284 ? 25.255 -30.548 -27.130 1.00 41.54 307 ASN A C 1
ATOM 2099 O O . ASN A 1 284 ? 26.416 -30.145 -27.043 1.00 41.77 307 ASN A O 1
ATOM 2104 N N . GLY A 1 285 ? 24.262 -30.034 -26.413 1.00 38.31 308 GLY A N 1
ATOM 2105 C CA . GLY A 1 285 ? 24.500 -28.966 -25.446 1.00 36.41 308 GLY A CA 1
ATOM 2106 C C . GLY A 1 285 ? 23.331 -28.017 -25.300 1.00 34.49 308 GLY A C 1
ATOM 2107 O O . GLY A 1 285 ? 22.174 -28.426 -25.410 1.00 32.02 308 GLY A O 1
ATOM 2108 N N . ILE A 1 286 ? 23.646 -26.745 -25.057 1.00 31.27 309 ILE A N 1
ATOM 2109 C CA . ILE A 1 286 ? 22.646 -25.708 -24.848 1.00 32.69 309 ILE A CA 1
ATOM 2110 C C . ILE A 1 286 ? 22.795 -24.615 -25.895 1.00 33.01 309 ILE A C 1
ATOM 2111 O O . ILE A 1 286 ? 23.877 -24.044 -26.054 1.00 37.09 309 ILE A O 1
ATOM 2116 N N . VAL A 1 287 ? 21.710 -24.346 -26.612 1.00 31.77 310 VAL A N 1
ATOM 2117 C CA . VAL A 1 287 ? 21.652 -23.231 -27.548 1.00 32.32 310 VAL A CA 1
ATOM 2118 C C . VAL A 1 287 ? 20.741 -22.176 -26.937 1.00 32.72 310 VAL A C 1
ATOM 2119 O O . VAL A 1 287 ? 19.597 -22.470 -26.584 1.00 32.43 310 VAL A O 1
ATOM 2123 N N . THR A 1 288 ? 21.260 -20.959 -26.794 1.00 28.51 311 THR A N 1
ATOM 2124 C CA . THR A 1 288 ? 20.495 -19.842 -26.276 1.00 27.95 311 THR A CA 1
ATOM 2125 C C . THR A 1 288 ? 20.310 -18.811 -27.383 1.00 29.53 311 THR A C 1
ATOM 2126 O O . THR A 1 288 ? 21.283 -18.397 -28.016 1.00 30.14 311 THR A O 1
ATOM 2130 N N . LYS A 1 289 ? 19.061 -18.422 -27.625 1.00 28.78 312 LYS A N 1
ATOM 2131 C CA . LYS A 1 289 ? 18.738 -17.393 -28.605 1.00 30.44 312 LYS A CA 1
ATOM 2132 C C . LYS A 1 289 ? 18.238 -16.134 -27.904 1.00 29.90 312 LYS A C 1
ATOM 2133 O O . LYS A 1 289 ? 17.277 -16.170 -27.115 1.00 26.88 312 LYS A O 1
ATOM 2139 N N . PHE A 1 290 ? 18.914 -15.024 -28.177 1.00 27.18 313 PHE A N 1
ATOM 2140 C CA . PHE A 1 290 ? 18.530 -13.727 -27.636 1.00 26.42 313 PHE A CA 1
ATOM 2141 C C . PHE A 1 290 ? 17.623 -13.028 -28.636 1.00 27.79 313 PHE A C 1
ATOM 2142 O O . PHE A 1 290 ? 18.022 -12.786 -29.772 1.00 29.33 313 PHE A O 1
ATOM 2150 N N . VAL A 1 291 ? 16.410 -12.703 -28.203 1.00 26.63 314 VAL A N 1
ATOM 2151 C CA . VAL A 1 291 ? 15.394 -12.132 -29.073 1.00 28.16 314 VAL A CA 1
ATOM 2152 C C . VAL A 1 291 ? 15.145 -10.680 -28.705 1.00 28.56 314 VAL A C 1
ATOM 2153 O O . VAL A 1 291 ?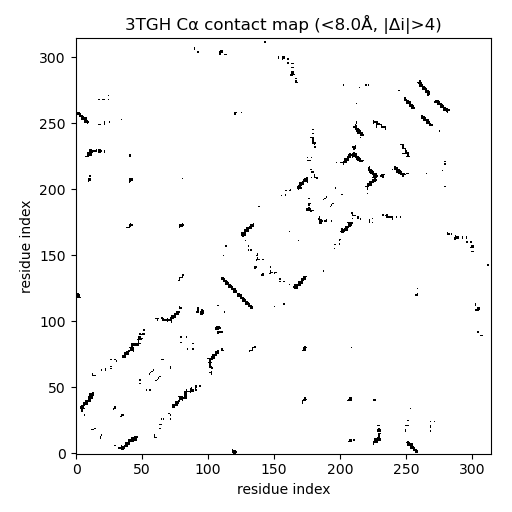 14.904 -10.356 -27.536 1.00 28.16 314 VAL A O 1
ATOM 2157 N N . SER A 1 292 ? 15.230 -9.809 -29.705 1.00 28.64 315 SER A N 1
ATOM 2158 C CA . SER A 1 292 ? 14.951 -8.392 -29.537 1.00 29.75 315 SER A CA 1
ATOM 2159 C C . SER A 1 292 ? 13.526 -8.068 -29.967 1.00 29.88 315 SER A C 1
ATOM 2160 O O . SER A 1 292 ? 13.092 -8.461 -31.051 1.00 30.70 315 SER A O 1
ATOM 2163 N N . SER A 1 293 ? 12.823 -7.315 -29.123 1.00 30.18 316 SER A N 1
ATOM 2164 C CA . SER A 1 293 ? 11.454 -6.872 -29.393 1.00 34.12 316 SER A CA 1
ATOM 2165 C C . SER A 1 293 ? 11.357 -5.799 -30.479 1.00 37.67 316 SER A C 1
ATOM 2166 O O . SER A 1 293 ? 10.252 -5.412 -30.865 1.00 39.91 316 SER A O 1
ATOM 2169 N N . LYS A 1 294 ? 12.497 -5.311 -30.959 1.00 38.60 317 LYS A N 1
ATOM 2170 C CA . LYS A 1 294 ? 12.504 -4.276 -31.995 1.00 43.21 317 LYS A CA 1
ATOM 2171 C C . LYS A 1 294 ? 11.703 -4.765 -33.200 1.00 43.19 317 LYS A C 1
ATOM 2172 O O . LYS A 1 294 ? 10.796 -4.078 -33.665 1.00 44.40 317 LYS A O 1
ATOM 2178 N N . LYS A 1 295 ? 12.031 -5.959 -33.690 1.00 41.42 318 LYS A N 1
ATOM 2179 C CA . LYS A 1 295 ? 11.231 -6.607 -34.741 1.00 42.96 318 LYS A CA 1
ATOM 2180 C C . LYS A 1 295 ? 11.150 -8.129 -34.592 1.00 39.26 318 LYS A C 1
ATOM 2181 O O . LYS A 1 295 ? 10.941 -8.849 -35.568 1.00 36.58 318 LYS A O 1
ATOM 2187 N N . GLY A 1 296 ? 11.286 -8.611 -33.357 1.00 35.87 319 GLY A N 1
ATOM 2188 C CA . GLY A 1 296 ? 11.181 -10.043 -33.066 1.00 34.56 319 GLY A CA 1
ATOM 2189 C C . GLY A 1 296 ? 12.289 -10.862 -33.694 1.00 34.72 319 GLY A C 1
ATOM 2190 O O . GLY A 1 296 ? 12.088 -12.011 -34.063 1.00 34.17 319 GLY A O 1
ATOM 2191 N N . GLU A 1 297 ? 13.466 -10.261 -33.806 1.00 34.70 320 GLU A N 1
ATOM 2192 C CA . GLU A 1 297 ? 14.609 -10.888 -34.450 1.00 35.86 320 GLU A CA 1
ATOM 2193 C C . GLU A 1 297 ? 15.544 -11.518 -33.412 1.00 32.86 320 GLU A C 1
ATOM 2194 O O . GLU A 1 297 ? 15.799 -10.933 -32.353 1.00 31.96 320 GLU A O 1
ATOM 2200 N N . VAL A 1 298 ? 16.037 -12.719 -33.716 1.00 31.32 321 VAL A N 1
ATOM 2201 C CA . VAL A 1 298 ? 17.103 -13.339 -32.943 1.00 30.32 321 VAL A CA 1
ATOM 2202 C C . VAL A 1 298 ? 18.387 -12.585 -33.290 1.00 31.91 321 VAL A C 1
ATOM 2203 O O . VAL A 1 298 ? 18.857 -12.646 -34.431 1.00 31.35 321 VAL A O 1
ATOM 2207 N N . ILE A 1 299 ? 18.924 -11.845 -32.322 1.00 30.32 322 ILE A N 1
ATOM 2208 C CA . ILE A 1 299 ? 20.092 -10.996 -32.575 1.00 33.87 322 ILE A CA 1
ATOM 2209 C C . ILE A 1 299 ? 21.406 -11.614 -32.105 1.00 34.00 322 ILE A C 1
ATOM 2210 O O . ILE A 1 299 ? 22.485 -11.090 -32.408 1.00 33.56 322 ILE A O 1
ATOM 2215 N N . TYR A 1 300 ? 21.324 -12.729 -31.383 1.00 31.17 323 TYR A N 1
ATOM 2216 C CA . TYR A 1 300 ? 22.515 -13.497 -31.032 1.00 31.83 323 TYR A CA 1
ATOM 2217 C C . TYR A 1 300 ? 22.152 -14.928 -30.667 1.00 31.25 323 TYR A C 1
ATOM 2218 O O . TYR A 1 300 ? 21.154 -15.163 -29.987 1.00 30.04 323 TYR A O 1
ATOM 2227 N N . THR A 1 301 ? 22.979 -15.870 -31.115 1.00 31.58 324 THR A N 1
ATOM 2228 C CA . THR A 1 301 ? 22.822 -17.272 -30.756 1.00 32.43 324 THR A CA 1
ATOM 2229 C C . THR A 1 301 ? 24.103 -17.767 -30.097 1.00 32.97 324 THR A C 1
ATOM 2230 O O . THR A 1 301 ? 25.176 -17.729 -30.706 1.00 32.11 324 THR A O 1
ATOM 2234 N N . HIS A 1 302 ? 23.985 -18.191 -28.842 1.00 30.45 325 HIS A N 1
ATOM 2235 C CA . HIS A 1 302 ? 25.115 -18.712 -28.083 1.00 31.10 325 HIS A CA 1
ATOM 2236 C C . HIS A 1 302 ? 24.982 -20.224 -27.963 1.00 32.66 325 HIS A C 1
ATOM 2237 O O . HIS A 1 302 ? 23.911 -20.734 -27.644 1.00 31.77 325 HIS A O 1
ATOM 2244 N N . LYS A 1 303 ? 26.075 -20.936 -28.208 1.00 33.56 326 LYS A N 1
ATOM 2245 C CA . LYS A 1 303 ? 26.086 -22.392 -28.120 1.00 35.58 326 LYS A CA 1
ATOM 2246 C C . LYS A 1 303 ? 27.129 -22.843 -27.107 1.00 36.31 326 LYS A C 1
ATOM 2247 O O . LYS A 1 303 ? 28.301 -22.446 -27.181 1.00 36.73 326 LYS A O 1
ATOM 2253 N N . LEU A 1 304 ? 26.689 -23.659 -26.155 1.00 33.74 327 LEU A N 1
ATOM 2254 C CA . LEU A 1 304 ? 27.558 -24.234 -25.144 1.00 36.52 327 LEU A CA 1
ATOM 2255 C C . LEU A 1 304 ? 27.535 -25.758 -25.300 1.00 37.04 327 LEU A C 1
ATOM 2256 O O . LEU A 1 304 ? 26.464 -26.364 -25.313 1.00 37.44 327 LEU A O 1
ATOM 2261 N N . ASN A 1 305 ? 28.709 -26.371 -25.427 1.00 37.32 328 ASN A N 1
ATOM 2262 C CA . ASN A 1 305 ? 28.808 -27.823 -25.570 1.00 38.92 328 ASN A CA 1
ATOM 2263 C C . ASN A 1 305 ? 28.449 -28.532 -24.269 1.00 37.63 328 ASN A C 1
ATOM 2264 O O . ASN A 1 305 ? 28.760 -28.040 -23.182 1.00 36.02 328 ASN A O 1
ATOM 2269 N N . ILE A 1 306 ? 27.793 -29.686 -24.382 1.00 37.32 329 ILE A N 1
ATOM 2270 C CA . ILE A 1 306 ? 27.510 -30.519 -23.213 1.00 37.64 329 ILE A CA 1
ATOM 2271 C C . ILE A 1 306 ? 28.831 -30.973 -22.586 1.00 38.74 329 ILE A C 1
ATOM 2272 O O . ILE A 1 306 ? 29.795 -31.271 -23.296 1.00 37.64 329 ILE A O 1
ATOM 2277 N N . LYS A 1 307 ? 28.882 -31.002 -21.260 1.00 38.13 330 LYS A N 1
ATOM 2278 C CA . LYS A 1 307 ? 30.108 -31.371 -20.562 1.00 41.21 330 LYS A CA 1
ATOM 2279 C C . LYS A 1 307 ? 30.230 -32.884 -20.471 1.00 43.51 330 LYS A C 1
ATOM 2280 O O . LYS A 1 307 ? 29.228 -33.587 -20.374 1.00 43.12 330 LYS A O 1
ATOM 2286 N N . LYS A 1 308 ? 31.466 -33.372 -20.526 1.00 48.40 331 LYS A N 1
ATOM 2287 C CA . LYS A 1 308 ? 31.765 -34.782 -20.295 1.00 52.15 331 LYS A CA 1
ATOM 2288 C C . LYS A 1 308 ? 32.178 -34.935 -18.832 1.00 53.04 331 LYS A C 1
ATOM 2289 O O . LYS A 1 308 ? 33.332 -34.688 -18.475 1.00 53.60 331 LYS A O 1
ATOM 2295 N N . LYS A 1 309 ? 31.226 -35.331 -17.989 1.00 52.81 332 LYS A N 1
ATOM 2296 C CA . LYS A 1 309 ? 31.425 -35.336 -16.539 1.00 52.75 332 LYS A CA 1
ATOM 2297 C C . LYS A 1 309 ? 31.932 -36.686 -16.046 1.00 56.73 332 LYS A C 1
ATOM 2298 O O . LYS A 1 309 ? 31.502 -37.726 -16.545 1.00 60.02 332 LYS A O 1
ATOM 2304 N N . LYS A 1 310 ? 32.852 -36.656 -15.077 1.00 57.54 333 LYS A N 1
ATOM 2305 C CA . LYS A 1 310 ? 33.356 -37.870 -14.413 1.00 59.15 333 LYS A CA 1
ATOM 2306 C C . LYS A 1 310 ? 32.763 -38.035 -13.010 1.00 56.29 333 LYS A C 1
ATOM 2307 O O . LYS A 1 310 ? 33.029 -39.028 -12.328 1.00 56.60 333 LYS A O 1
ATOM 2313 N N . THR A 1 311 ? 31.952 -37.066 -12.597 1.00 51.95 334 THR A N 1
ATOM 2314 C CA . THR A 1 311 ? 31.356 -37.053 -11.269 1.00 49.29 334 THR A CA 1
ATOM 2315 C C . THR A 1 311 ? 29.990 -37.753 -11.207 1.00 45.60 334 THR A C 1
ATOM 2316 O O . THR A 1 311 ? 29.483 -38.000 -10.115 1.00 43.47 334 THR A O 1
ATOM 2320 N N . LEU A 1 312 ? 29.399 -38.070 -12.361 1.00 43.42 335 LEU A N 1
ATOM 2321 C CA . LEU A 1 312 ? 28.034 -38.608 -12.393 1.00 41.22 335 LEU A CA 1
ATOM 2322 C C . LEU A 1 312 ? 27.930 -40.010 -11.787 1.00 42.01 335 LEU A C 1
ATOM 2323 O O . LEU A 1 312 ? 28.827 -40.843 -11.939 1.00 41.76 335 LEU A O 1
ATOM 2328 N N . ASP A 1 313 ? 26.818 -40.247 -11.102 1.00 41.19 336 ASP A N 1
ATOM 2329 C CA . ASP A 1 313 ? 26.552 -41.514 -10.438 1.00 43.31 336 ASP A CA 1
ATOM 2330 C C . ASP A 1 313 ? 25.056 -41.797 -10.577 1.00 43.65 336 ASP A C 1
ATOM 2331 O O . ASP A 1 313 ? 24.339 -41.971 -9.591 1.00 43.39 336 ASP A O 1
ATOM 2336 N N . LYS A 1 314 ? 24.590 -41.823 -11.822 1.00 44.76 337 LYS A N 1
ATOM 2337 C CA . LYS A 1 314 ? 23.158 -41.929 -12.113 1.00 46.18 337 LYS A CA 1
ATOM 2338 C C . LYS A 1 314 ? 22.539 -43.268 -11.698 1.00 46.66 337 LYS A C 1
ATOM 2339 O O . LYS A 1 314 ? 21.331 -43.342 -11.483 1.00 47.17 337 LYS A O 1
ATOM 2345 N N . VAL A 1 315 ? 23.357 -44.314 -11.592 1.00 46.41 338 VAL A N 1
ATOM 2346 C CA . VAL A 1 315 ? 22.884 -45.615 -11.109 1.00 47.51 338 VAL A CA 1
ATOM 2347 C C . VAL A 1 315 ? 22.269 -45.504 -9.702 1.00 46.51 338 VAL A C 1
ATOM 2348 O O . VAL A 1 315 ? 21.371 -46.269 -9.355 1.00 47.98 338 VAL A O 1
ATOM 2352 N N . ASN A 1 316 ? 22.748 -44.544 -8.908 1.00 43.48 339 ASN A N 1
ATOM 2353 C CA . ASN A 1 316 ? 22.234 -44.311 -7.558 1.00 42.03 339 ASN A CA 1
ATOM 2354 C C . ASN A 1 316 ? 21.521 -42.960 -7.449 1.00 37.94 339 ASN A C 1
ATOM 2355 O O . ASN A 1 316 ? 21.625 -42.271 -6.430 1.00 37.85 339 ASN A O 1
ATOM 2360 N N . ALA A 1 317 ? 20.788 -42.587 -8.498 1.00 33.46 340 ALA A N 1
ATOM 2361 C CA . ALA A 1 317 ? 20.125 -41.283 -8.548 1.00 32.30 340 ALA A CA 1
ATOM 2362 C C . ALA A 1 317 ? 19.195 -41.060 -7.358 1.00 30.28 340 ALA A C 1
ATOM 2363 O O . ALA A 1 317 ? 19.234 -40.004 -6.736 1.00 29.56 340 ALA A O 1
ATOM 2365 N N . LEU A 1 318 ? 18.362 -42.054 -7.046 1.00 30.88 341 LEU A N 1
ATOM 2366 C CA . LEU A 1 318 ? 17.392 -41.933 -5.942 1.00 30.67 341 LEU A CA 1
ATOM 2367 C C . LEU A 1 318 ? 18.050 -41.538 -4.630 1.00 29.80 341 LEU A C 1
ATOM 2368 O O . LEU A 1 318 ? 17.554 -40.673 -3.904 1.00 30.68 341 LEU A O 1
ATOM 2373 N N . GLN A 1 319 ? 19.177 -42.173 -4.336 1.00 30.48 342 GLN A N 1
ATOM 2374 C CA . GLN A 1 319 ? 19.903 -41.916 -3.097 1.00 29.93 342 GLN A CA 1
ATOM 2375 C C . GLN A 1 319 ? 20.418 -40.485 -3.044 1.00 29.73 342 GLN A C 1
ATOM 2376 O O . GLN A 1 319 ? 20.488 -39.889 -1.968 1.00 30.10 342 GLN A O 1
ATOM 2382 N N . HIS A 1 320 ? 20.774 -39.940 -4.204 1.00 28.67 343 HIS A N 1
ATOM 2383 C CA . HIS A 1 320 ? 21.187 -38.540 -4.300 1.00 29.65 343 HIS A CA 1
ATOM 2384 C C . HIS A 1 320 ? 20.000 -37.578 -4.227 1.00 27.99 343 HIS A C 1
ATOM 2385 O O . HIS A 1 320 ? 20.100 -36.545 -3.571 1.00 28.91 343 HIS A O 1
ATOM 2392 N N . PHE A 1 321 ? 18.880 -37.914 -4.870 1.00 27.38 344 PHE A N 1
ATOM 2393 C CA . PHE A 1 321 ? 17.646 -37.128 -4.699 1.00 27.08 344 PHE A CA 1
ATOM 2394 C C . PHE A 1 321 ? 17.278 -37.013 -3.216 1.00 26.46 344 PHE A C 1
ATOM 2395 O O . PHE A 1 321 ? 16.764 -35.986 -2.771 1.00 25.36 344 PHE A O 1
ATOM 2403 N N . ALA A 1 322 ? 17.517 -38.090 -2.466 1.00 24.51 345 ALA A N 1
ATOM 2404 C CA . ALA A 1 322 ? 17.205 -38.133 -1.040 1.00 26.36 345 ALA A CA 1
ATOM 2405 C C . ALA A 1 322 ? 18.070 -37.192 -0.194 1.00 27.06 345 ALA A C 1
ATOM 2406 O O . ALA A 1 322 ? 17.724 -36.936 0.962 1.00 29.54 345 ALA A O 1
ATOM 2408 N N . ALA A 1 323 ? 19.167 -36.683 -0.758 1.00 26.62 346 ALA A N 1
ATOM 2409 C CA . ALA A 1 323 ? 20.039 -35.714 -0.079 1.00 30.84 346 ALA A CA 1
ATOM 2410 C C . ALA A 1 323 ? 19.661 -34.258 -0.371 1.00 29.92 346 ALA A C 1
ATOM 2411 O O . ALA A 1 323 ? 20.261 -33.333 0.190 1.00 31.74 346 ALA A O 1
ATOM 2413 N N . LEU A 1 324 ? 18.685 -34.043 -1.248 1.00 27.01 347 LEU A N 1
ATOM 2414 C CA . LEU A 1 324 ? 18.227 -32.683 -1.541 1.00 27.25 347 LEU A CA 1
ATOM 2415 C C . LEU A 1 324 ? 17.547 -32.080 -0.316 1.00 28.38 347 LEU A C 1
ATOM 2416 O O . LEU A 1 324 ? 16.916 -32.794 0.461 1.00 27.22 347 LEU A O 1
ATOM 2421 N N . PRO A 1 325 ? 17.678 -30.757 -0.132 1.00 29.03 348 PRO A N 1
ATOM 2422 C CA . PRO A 1 325 ? 16.992 -30.121 0.982 1.00 29.14 348 PRO A CA 1
ATOM 2423 C C . PRO A 1 325 ? 15.493 -30.049 0.732 1.00 30.69 348 PRO A C 1
ATOM 2424 O O . PRO A 1 325 ? 15.065 -29.941 -0.423 1.00 27.51 348 PRO A O 1
ATOM 2428 N N . ASN A 1 326 ? 14.707 -30.122 1.802 1.00 32.87 349 ASN A N 1
ATOM 2429 C CA A ASN A 1 326 ? 13.256 -29.994 1.690 0.50 35.21 349 ASN A CA 1
ATOM 2430 C CA B ASN A 1 326 ? 13.257 -29.999 1.688 0.50 35.87 349 ASN A CA 1
ATOM 2431 C C . ASN A 1 326 ? 12.905 -28.603 1.178 1.00 36.59 349 ASN A C 1
ATOM 2432 O O . ASN A 1 326 ? 13.545 -27.617 1.554 1.00 36.29 349 ASN A O 1
ATOM 2441 N N . VAL A 1 327 ? 11.912 -28.522 0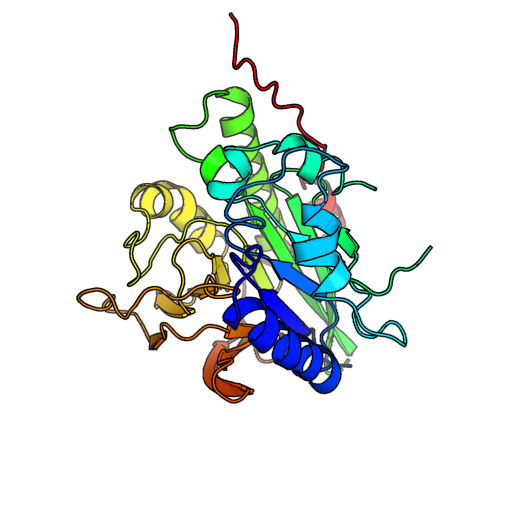.300 1.00 36.80 350 VAL A N 1
ATOM 2442 C CA . VAL A 1 327 ? 11.454 -27.231 -0.192 1.00 40.31 350 VAL A CA 1
ATOM 2443 C C . VAL A 1 327 ? 10.290 -26.800 0.683 1.00 40.69 350 VAL A C 1
ATOM 2444 O O . VAL A 1 327 ? 9.165 -27.282 0.525 1.00 43.62 350 VAL A O 1
ATOM 2448 N N . GLU A 1 328 ? 10.582 -25.933 1.647 1.00 39.38 351 GLU A N 1
ATOM 2449 C CA . GLU A 1 328 ? 9.560 -25.426 2.556 1.00 39.79 351 GLU A CA 1
ATOM 2450 C C . GLU A 1 328 ? 9.483 -23.916 2.409 1.00 37.74 351 GLU A C 1
ATOM 2451 O O . GLU A 1 328 ? 10.517 -23.257 2.325 1.00 36.68 351 GLU A O 1
ATOM 2457 N N . LEU A 1 329 ? 8.266 -23.374 2.390 1.00 37.54 352 LEU A N 1
ATOM 2458 C CA . LEU A 1 329 ? 8.088 -21.924 2.390 1.00 37.01 352 LEU A CA 1
ATOM 2459 C C . LEU A 1 329 ? 8.663 -21.367 3.689 1.00 36.37 352 LEU A C 1
ATOM 2460 O O . LEU A 1 329 ? 8.400 -21.886 4.772 1.00 37.71 352 LEU A O 1
ATOM 2465 N N . THR A 1 330 ? 9.467 -20.323 3.569 1.00 31.84 353 THR A N 1
ATOM 2466 C CA . THR A 1 330 ? 10.084 -19.694 4.731 1.00 31.86 353 THR A CA 1
ATOM 2467 C C . THR A 1 330 ? 9.278 -18.488 5.159 1.00 32.64 353 THR A C 1
ATOM 2468 O O . THR A 1 330 ? 8.989 -17.624 4.341 1.00 33.60 353 THR A O 1
ATOM 2472 N N . ASP A 1 331 ? 8.930 -18.414 6.442 1.00 34.33 354 ASP A N 1
ATOM 2473 C CA . ASP A 1 331 ? 8.321 -17.208 6.987 1.00 36.13 354 ASP A CA 1
ATOM 2474 C C . ASP A 1 331 ? 9.428 -16.195 7.279 1.00 34.83 354 ASP A C 1
ATOM 2475 O O . ASP A 1 331 ? 10.344 -16.467 8.056 1.00 35.02 354 ASP A O 1
ATOM 2480 N N . VAL A 1 332 ? 9.339 -15.040 6.631 1.00 34.00 355 VAL A N 1
ATOM 2481 C CA . VAL A 1 332 ? 10.258 -13.929 6.854 1.00 32.66 355 VAL A CA 1
ATOM 2482 C C . VAL A 1 332 ? 9.424 -12.747 7.364 1.00 33.73 355 VAL A C 1
ATOM 2483 O O . VAL A 1 332 ? 8.889 -11.973 6.572 1.00 33.63 355 VAL A O 1
ATOM 2487 N N . PRO A 1 333 ? 9.270 -12.634 8.696 1.00 34.95 356 PRO A N 1
ATOM 2488 C CA . PRO A 1 333 ? 8.457 -11.558 9.272 1.00 35.90 356 PRO A CA 1
ATOM 2489 C C . PRO A 1 333 ? 9.005 -10.183 8.906 1.00 35.27 356 PRO A C 1
ATOM 2490 O O . PRO A 1 333 ? 10.212 -9.964 9.004 1.00 35.93 356 PRO A O 1
ATOM 2494 N N . SER A 1 334 ? 8.137 -9.268 8.482 1.00 34.84 357 SER A N 1
ATOM 2495 C CA . SER A 1 334 ? 8.599 -7.952 8.017 1.00 35.36 357 SER A CA 1
ATOM 2496 C C . SER A 1 334 ? 9.198 -7.091 9.134 1.00 36.56 357 SER A C 1
ATOM 2497 O O . SER A 1 334 ? 9.962 -6.173 8.848 1.00 32.92 357 SER A O 1
ATOM 2500 N N . SER A 1 335 ? 8.860 -7.394 10.390 1.00 39.95 358 SER A N 1
ATOM 2501 C CA . SER A 1 335 ? 9.387 -6.666 11.555 1.00 42.45 358 SER A CA 1
ATOM 2502 C C . SER A 1 335 ? 10.898 -6.817 11.778 1.00 43.89 358 SER A C 1
ATOM 2503 O O . SER A 1 335 ? 11.511 -5.988 12.463 1.00 46.41 358 SER A O 1
ATOM 2506 N N . GLY A 1 336 ? 11.496 -7.867 11.219 1.00 44.07 359 GLY A N 1
ATOM 2507 C CA . GLY A 1 336 ? 12.924 -8.131 11.396 1.00 45.44 359 GLY A CA 1
ATOM 2508 C C . GLY A 1 336 ? 13.196 -8.968 12.633 1.00 48.23 359 GLY A C 1
ATOM 2509 O O . GLY A 1 336 ? 12.279 -9.244 13.411 1.00 48.43 359 GLY A O 1
ATOM 2510 N N . PRO A 1 337 ? 14.461 -9.383 12.823 1.00 50.76 360 PRO A N 1
ATOM 2511 C CA . PRO A 1 337 ? 14.829 -10.287 13.916 1.00 54.59 360 PRO A CA 1
ATOM 2512 C C . PRO A 1 337 ? 14.778 -9.631 15.297 1.00 58.28 360 PRO A C 1
ATOM 2513 O O . PRO A 1 337 ? 15.108 -8.450 15.435 1.00 57.69 360 PRO A O 1
ATOM 2517 N N . MET A 1 338 ? 14.349 -10.404 16.293 1.00 63.64 361 MET A N 1
ATOM 2518 C CA . MET A 1 338 ? 14.370 -9.988 17.695 1.00 69.75 361 MET A CA 1
ATOM 2519 C C . MET A 1 338 ? 15.155 -11.015 18.513 1.00 73.25 361 MET A C 1
ATOM 2520 O O . MET A 1 338 ? 15.132 -12.210 18.210 1.00 73.17 361 MET A O 1
ATOM 2525 N N . GLY A 1 339 ? 15.852 -10.540 19.542 1.00 77.18 362 GLY A N 1
ATOM 2526 C CA . GLY A 1 339 ? 16.648 -11.407 20.409 1.00 81.53 362 GLY A CA 1
ATOM 2527 C C . GLY A 1 339 ? 17.870 -11.972 19.709 1.00 82.08 362 GLY A C 1
ATOM 2528 O O . GLY A 1 339 ? 18.882 -11.287 19.556 1.00 83.22 362 GLY A O 1
#

B-factor: mean 35.44, std 12.56, range [12.58, 129.07]

Secondary structure (DSSP, 8-state):
---EEEEE--S-BS--HHHHHHHHHHHHHHHHTT--EEEE-S-SBTT---STT-THHIIIIITTS--GGGTT-SEEEE---HHHHTS-HHHHHHHHH----SSPEEE-SSSSEEEEEEEEE--EEEEEEEEE--TTTTSTT-S-HHHHHHHHHHHHHHHHHHHHH-SEEEEE-SS-SS-SSTT---HHHHHHTHHHHHHTT--EEEE-SSSSEEEEEETTEEEEEE--SS------SSPPTTEEEEE-SSEEEEEEEETTEEEEEEEETTTTEEEEEEEEEPP--SS--GGGHHHHHTTSPP--PPP--TT----

CATH classification: 3.60.21.10

Radius of gyration: 18.34 Å; Cα contacts (8 Å, |Δi|>4): 780; chains: 1; bounding box: 45×48×55 Å

Sequence (315 aa):
KCQLRFASLGDWGKDTKGQILNAKYFKQFIKNERVTFIVSPGSNFIDGVKGLNDPAWKNLYEDVYSEEKGDMYMPFFTVLGTRDWTGNYNAQLLLKGQGDATNYPKWIMPNYWYHYFTHFTVSHKDLAAAFIFIDTWVLSSNFPYKKIHEKAWNDLKSQLSVAKKIADFIIVVGDQPIYSSGYSRGSSYLAYYLLPLLKDAEVDLYISGHDNNMEVIEDNDMAHITCGSGSMSQGKSGMKNSKSLFFSSDIGFCVHEELSNNGIVTKFVSSKKGEVIYTHKLNIKKKKTLDKVNALQHFAALPNNVELTDVPSSGPMG

InterPro domains:
  IPR004843 Calcineurin-like, phosphoesterase domain [PF00149] (28-257)
  IPR024927 Purple acid phosphatase [cd07378] (27-317)
  IPR029052 Metallo-dependent phosphatase-like [G3DSA:3.60.21.10] (24-365)
  IPR029052 Metallo-dependent phosphatase-like [SSF56300] (27-321)
  IPR051558 Metallophosphoesterase Purple Acid Phosphatase [PTHR10161] (25-339)

GO terms:
  GO:0070258 inner membrane pellicle complex (C, IDA)
  GO:0005783 endoplasmic reticulum (C, IDA)
  GO:0005886 plasma membrane (C, IDA)
  GO:0043495 protein-membrane adaptor activity (F, TAS)
  GO:0042784 symbiont-mediated suppression of host complement activation (P, IDA)
  GO:0003993 acid phosphatase activity (F, IDA)
  GO:0160055 glideosome (C, IDA)
  GO:0070258 inner membrane pellicle complex (C, EXP)
  GO:0005789 endoplasmic reticulum membrane (C, EXP)
  GO:0005515 protein binding (F, IPI)

Foldseek 3Di:
DFKAKEWEAEQQQDDDPLLQLQLVLVLVCCQVVVHAEYEYFAADHQQAAAALPGCSCCVRFQVRNFDPPCSAAHAYHYAHHPNHVVHPVVRLCVQQPDPTGRHYRRHDPANWDKDKDWDDHPVDIAIEIETEAEVVLCDPPNQDVVSNVVRLVLLLLSLLLCLAAHLAYEYGYAFAQADQADVRHDVVCVVRVVVSCVVSLHQEYEHENGQWWWWFDDPNHIYTYNHNSPAFDDRHDDGDPRIPDIGRARHIWMWMQHPFGIWIFTFGSPPRDRPDIDGGGGDDHPNYDNVPSVVSVVSRDDSHYDDDDPVGDDD

Organism: Plasmodium falciparum (isolate 3D7) (NCBI:txid36329)